Protein 4MDR (pdb70)

Organism: Homo sapiens (NCBI:txid9606)

Sequence (252 aa):
NEVFLAVVERLSVLIASNGSLLKVDVQGEIRLKSFLPSGSEMRIGLTEEFSVGKSELRGYGPGIRVDEVSFHSSVNLDEFESHRILRLQPPQGELTVMRYQLSDDLPSPLPFRLFPSVQWDRGSGRLQVYLKLRCDLLSKSQALNVRLHLPLPRGVVSLSQELSSPEQKAELAEGALRWDLPRVQGGSQLSGLFQMDVPLGLGPASLSFELPRHTCSGLQVRFLRLAPHKWVRHLSHSDAYVIRITYKFFEQ

InterPro domains:
  IPR001392 Clathrin adaptor, mu subunit [PIRSF005992] (1-453)
  IPR001392 Clathrin adaptor, mu subunit [PR00314] (12-32)
  IPR001392 Clathrin adaptor, mu subunit [PR00314] (99-126)
  IPR001392 Clathrin adaptor, mu subunit [PR00314] (250-277)
  IPR001392 Clathrin adaptor, mu subunit [PR00314] (322-337)
  IPR011012 Longin-like domain superfamily [SSF64356] (1-141)
  IPR018240 Clathrin adaptor, mu subunit, conserved site [PS00991] (270-284)
  IPR022775 AP complex, mu/sigma subunit [PF01217] (42-130)
  IPR028565 Mu homology domain [PF00928] (175-453)
  IPR028565 Mu homology domain [PS51072] (184-452)
  IPR036168 AP-2 complex subunit mu, C-terminal superfamily [SSF49447] (182-452)
  IPR050431 Adaptor complexes medium subunit [PTHR10529] (1-452)

GO terms:
  GO:0005802 trans-Golgi network (C, IDA)
  GO:0030124 AP-4 adaptor complex (C, IDA)
  GO:0006605 protein targeting (P, IDA)
  GO:0006622 protein targeting to lysosome (P, IDA)
  GO:0090160 Golgi to lysosome transport (P, IDA)
  GO:0019904 protein domain specific binding (F, IDA)
  GO:0005769 early endosome (C, EXP)
  GO:0006886 intracellular protein transport (P, IMP)
  GO:0006895 Golgi to endosome transport (P, IMP)
  GO:0000045 autophagosome assembly (P, IMP)
  GO:0005515 protein binding (F, IPI)
  GO:0031904 endosome lumen (C, TAS)
  GO:0032588 trans-Golgi network membrane (C, TAS)
  GO:0008320 transmembrane protein transporter activity (F, TAS)
  GO:0006892 post-Golgi vesicle-mediated transport (P, TAS)
  GO:0070062 extracellular exosome (C, HDA)

Nearest PDB structures (foldseek):
  4mdr-assembly1_A  TM=1.004E+00  e=1.836E-52  Homo sapiens
  3l81-assembly1_A  TM=9.986E-01  e=2.063E-49  Homo sapiens
  3ml6-assembly4_D  TM=8.420E-01  e=2.796E-22  Mus musculus
  2pr9-assembly1_A  TM=8.067E-01  e=1.176E-21  Rattus norvegicus
  9c59-assembly1_M  TM=8.091E-01  e=6.781E-17  Homo sapiens

Solvent-accessible surface area: 13359 Å² total; per-residue (Å²): 105,78,1,64,2,8,0,9,0,103,0,30,7,36,2,14,68,120,17,56,61,86,134,12,46,0,66,1,36,0,109,2,82,0,94,12,99,126,47,22,56,0,71,0,1,2,15,116,114,1,36,62,18,104,31,185,177,185,36,106,44,152,35,28,20,0,31,82,17,18,1,21,51,54,7,63,20,114,73,3,116,91,95,26,31,0,62,4,101,20,64,117,14,142,24,23,0,0,74,3,68,1,68,51,102,26,67,59,93,29,3,0,66,6,58,45,57,55,113,58,75,198,64,83,10,119,0,46,0,77,0,68,0,78,1,37,18,107,93,176,25,52,0,61,108,2,83,0,68,0,55,14,15,231,55,21,83,58,82,45,68,119,47,62,30,133,64,5,134,16,83,52,34,179,56,20,1,69,0,37,0,70,131,0,50,6,53,20,112,9,24,1,54,4,33,1,45,19,123,137,50,26,15,61,0,31,0,26,7,70,0,22,176,43,17,3,0,22,0,100,14,155,50,11,119,52,80,81,118,93,110,64,136,36,25,0,44,5,92,33,0,35,6,114,54,179,66,140,92,28,138,170

CATH classification: 2.60.40.1170 (+1 more: 2.60.40.1170)

Foldseek 3Di:
DEKEKEKEKEWAFEAEQVGHTDWIKIKIWIKMADDDDPPWKKKWFKDFPEEEAADPVPGDDQDQYFRHKDADPQWDCPCCPRGNMIMGDDDHTMDTGMITMHIDAFNFDDQKTKDWDWDAPVPQQKIKIKIKIAGAADQPWWKAFKKKKKAAAPPKDWPDKDWPDDVKDWDDDPRIIIITDGGGGHGDIIMMMTIMGGCHPIDFMFMWIKTWPDDRSPMDTPDMDICHDYHYTYMYIYRHHTYGD/DDDDDDD

Radius of gyration: 21.99 Å; Cα contacts (8 Å, |Δi|>4): 659; chains: 2; bounding box: 61×42×54 Å

Secondary structure (DSSP, 8-state):
-EEEEEEEEEEEEEE-TTS-EEEEEEEEEEEEEE---TT--EEEEE-SS-EES-BTTTB--SSSEESEEEEETT-B-TTHHHH-EEEE---SEEEEEEEEEE-S--SS--SEEEEEEEEE-TTTSEEEEEEEEEE-S-TT-EEEEEEEEEE--TT-EEEEEEESSTT-EEEEETTEEEEEE--EETT-EEEEEEEEE-------EEEEEEEET--SS---EEEEEE--EEEEEEEEEEEEEEE--/--EEE--

Structure (mmCIF, N/CA/C/O backbone):
data_4MDR
#
_entry.id   4MDR
#
_cell.length_a   46.507
_cell.length_b   56.729
_cell.length_c   60.180
_cell.angle_alpha   90.000
_cell.angle_beta   106.670
_cell.angle_gamma   90.000
#
_symmetry.space_group_name_H-M   'P 1 21 1'
#
loop_
_entity.id
_entity.type
_entity.pdbx_description
1 polymer 'AP-4 complex subunit mu-1'
2 polymer 'Amyloid beta A4 protein'
3 water water
#
loop_
_atom_site.group_PDB
_atom_site.id
_atom_site.type_symbol
_atom_site.label_atom_id
_atom_site.label_alt_id
_atom_site.label_comp_id
_atom_site.label_asym_id
_atom_site.label_entity_id
_atom_site.label_seq_id
_atom_site.pdbx_PDB_ins_code
_atom_site.Cartn_x
_atom_site.Cartn_y
_atom_site.Cartn_z
_atom_site.occupancy
_atom_site.B_iso_or_equiv
_atom_site.auth_seq_id
_atom_site.auth_comp_id
_atom_site.auth_asym_id
_atom_site.auth_atom_id
_atom_site.pdbx_PDB_model_num
ATOM 1 N N . ASN A 1 33 ? -26.420 -21.097 17.136 1.00 51.94 185 ASN A N 1
ATOM 2 C CA . ASN A 1 33 ? -25.492 -20.999 15.940 1.00 51.58 185 ASN A CA 1
ATOM 3 C C . ASN A 1 33 ? -24.214 -20.160 16.151 1.00 49.51 185 ASN A C 1
ATOM 4 O O . ASN A 1 33 ? -23.234 -20.697 16.642 1.00 50.96 185 ASN A O 1
ATOM 9 N N . GLU A 1 34 ? -24.189 -18.876 15.796 1.00 46.89 186 GLU A N 1
ATOM 10 C CA . GLU A 1 34 ? -22.892 -18.209 15.650 1.00 44.03 186 GLU A CA 1
ATOM 11 C C . GLU A 1 34 ? -22.852 -16.835 16.269 1.00 39.61 186 GLU A C 1
ATOM 12 O O . GLU A 1 34 ? -23.807 -16.054 16.122 1.00 41.22 186 GLU A O 1
ATOM 18 N N . VAL A 1 35 ? -21.767 -16.557 16.987 1.00 34.82 187 VAL A N 1
ATOM 19 C CA . VAL A 1 35 ? -21.557 -15.228 17.551 1.00 30.34 187 VAL A CA 1
ATOM 20 C C . VAL A 1 35 ? -20.159 -14.793 17.290 1.00 26.70 187 VAL A C 1
ATOM 21 O O . VAL A 1 35 ? -19.210 -15.535 17.526 1.00 27.82 187 VAL A O 1
ATOM 25 N N . PHE A 1 36 ? -20.017 -13.584 16.785 1.00 25.29 188 PHE A N 1
ATOM 26 C CA . PHE A 1 36 ? -18.711 -13.053 16.517 1.00 23.76 188 PHE A CA 1
ATOM 27 C C . PHE A 1 36 ? -18.542 -11.815 17.380 1.00 24.08 188 PHE A C 1
ATOM 28 O O . PHE A 1 36 ? -19.496 -11.013 17.476 1.00 25.11 188 PHE A O 1
ATOM 36 N N . LEU A 1 37 ? -17.367 -11.603 17.977 1.00 21.58 189 LEU A N 1
ATOM 37 C CA . LEU A 1 37 ? -17.147 -10.405 18.773 1.00 22.55 189 LEU A CA 1
ATOM 38 C C . LEU A 1 37 ? -15.758 -9.946 18.422 1.00 23.50 189 LEU A C 1
ATOM 39 O O . LEU A 1 37 ? -14.825 -10.757 18.354 1.00 24.10 189 LEU A O 1
ATOM 44 N N . ALA A 1 38 ? -15.590 -8.664 18.227 1.00 21.88 190 ALA A N 1
ATOM 45 C CA . ALA A 1 38 ? -14.249 -8.118 17.973 1.00 23.89 190 ALA A CA 1
ATOM 46 C C . ALA A 1 38 ? -13.983 -6.888 18.837 1.00 25.21 190 ALA A C 1
ATOM 47 O O . ALA A 1 38 ? -14.875 -5.993 18.923 1.00 26.00 190 ALA A O 1
ATOM 49 N N . VAL A 1 39 ? -12.756 -6.820 19.400 1.00 24.00 191 VAL A N 1
ATOM 50 C CA . VAL A 1 39 ? -12.261 -5.650 20.057 1.00 22.92 191 VAL A CA 1
ATOM 51 C C . VAL A 1 39 ? -11.324 -5.015 19.007 1.00 24.09 191 VAL A C 1
ATOM 52 O O . VAL A 1 39 ? -10.374 -5.655 18.566 1.00 23.41 191 VAL A O 1
ATOM 56 N N . VAL A 1 40 ? -11.628 -3.794 18.636 1.00 22.25 192 VAL A N 1
ATOM 57 C CA . VAL A 1 40 ? -10.905 -3.153 17.500 1.00 23.50 192 VAL A CA 1
ATOM 58 C C . VAL A 1 40 ? -10.431 -1.801 17.998 1.00 22.21 192 VAL A C 1
ATOM 59 O O . VAL A 1 40 ? -11.247 -0.956 18.435 1.00 22.18 192 VAL A O 1
ATOM 63 N N . GLU A 1 41 ? -9.116 -1.549 17.921 1.00 22.46 193 GLU A N 1
ATOM 64 C CA . GLU A 1 41 ? -8.548 -0.317 18.422 1.00 23.21 193 GLU A CA 1
ATOM 65 C C . GLU A 1 41 ? -7.856 0.420 17.267 1.00 24.89 193 GLU A C 1
ATOM 66 O O . GLU A 1 41 ? -7.031 -0.196 16.581 1.00 23.84 193 GLU A O 1
ATOM 72 N N . ARG A 1 42 ? -8.183 1.688 17.088 1.00 23.16 194 ARG A N 1
ATOM 73 C CA . ARG A 1 42 ? -7.517 2.503 16.066 1.00 23.87 194 ARG A CA 1
ATOM 74 C C . ARG A 1 42 ? -6.503 3.331 16.803 1.00 23.10 194 ARG A C 1
ATOM 75 O O . ARG A 1 42 ? -6.832 4.129 17.760 1.00 24.74 194 ARG A O 1
ATOM 83 N N . LEU A 1 43 ? -5.255 3.211 16.371 1.00 20.82 195 LEU A N 1
ATOM 84 C CA . LEU A 1 43 ? -4.166 3.894 17.041 1.00 21.03 195 LEU A CA 1
ATOM 85 C C . LEU A 1 43 ? -3.695 5.092 16.158 1.00 23.01 195 LEU A C 1
ATOM 86 O O . LEU A 1 43 ? -3.535 4.943 14.941 1.00 23.55 195 LEU A O 1
ATOM 91 N N . SER A 1 44 ? -3.468 6.229 16.767 1.00 22.76 196 SER A N 1
ATOM 92 C CA . SER A 1 44 ? -2.802 7.386 16.102 1.00 26.61 196 SER A CA 1
ATOM 93 C C . SER A 1 44 ? -1.672 7.847 16.975 1.00 25.38 196 SER A C 1
ATOM 94 O O . SER A 1 44 ? -1.835 7.975 18.207 1.00 27.26 196 SER A O 1
ATOM 97 N N . VAL A 1 45 ? -0.532 8.168 16.392 1.00 24.89 197 VAL A N 1
ATOM 98 C CA . VAL A 1 45 ? 0.572 8.669 17.202 1.00 23.02 197 VAL A CA 1
ATOM 99 C C . VAL A 1 45 ? 1.288 9.772 16.435 1.00 24.43 197 VAL A C 1
ATOM 100 O O . VAL A 1 45 ? 1.204 9.879 15.166 1.00 21.65 197 VAL A O 1
ATOM 104 N N . LEU A 1 46 ? 1.978 10.582 17.229 1.00 21.73 198 LEU A N 1
ATOM 105 C CA . LEU A 1 46 ? 2.954 11.538 16.679 1.00 23.94 198 LEU A CA 1
ATOM 106 C C . LEU A 1 46 ? 4.228 11.358 17.441 1.00 25.55 198 LEU A C 1
ATOM 107 O O . LEU A 1 46 ? 4.294 11.479 18.724 1.00 27.34 198 LEU A O 1
ATOM 112 N N . ILE A 1 47 ? 5.294 11.009 16.699 1.00 22.48 199 ILE A N 1
ATOM 113 C CA . ILE A 1 47 ? 6.577 10.794 17.308 1.00 24.30 199 ILE A CA 1
ATOM 114 C C . ILE A 1 47 ? 7.567 11.858 16.763 1.00 26.85 199 ILE A C 1
ATOM 115 O O . ILE A 1 47 ? 7.535 12.183 15.545 1.00 27.03 199 ILE A O 1
ATOM 120 N N . ALA A 1 48 ? 8.336 12.457 17.675 1.00 27.49 200 ALA A N 1
ATOM 121 C CA . ALA A 1 48 ? 9.236 13.558 17.371 1.00 32.36 200 ALA A CA 1
ATOM 122 C C . ALA A 1 48 ? 10.462 13.015 16.616 1.00 33.99 200 ALA A C 1
ATOM 123 O O . ALA A 1 48 ? 10.752 11.817 16.636 1.00 34.16 200 ALA A O 1
ATOM 125 N N . SER A 1 49 ? 11.147 13.902 15.921 1.00 36.13 201 SER A N 1
ATOM 126 C CA . SER A 1 49 ? 12.312 13.417 15.163 1.00 39.07 201 SER A CA 1
ATOM 127 C C . SER A 1 49 ? 13.384 12.731 16.035 1.00 39.75 201 SER A C 1
ATOM 128 O O . SER A 1 49 ? 14.146 11.890 15.527 1.00 39.53 201 SER A O 1
ATOM 131 N N . ASN A 1 50 ? 13.437 13.021 17.351 1.00 40.23 202 ASN A N 1
ATOM 132 C CA . ASN A 1 50 ? 14.428 12.338 18.211 1.00 39.70 202 ASN A CA 1
ATOM 133 C C . ASN A 1 50 ? 13.932 11.027 18.798 1.00 40.28 202 ASN A C 1
ATOM 134 O O . ASN A 1 50 ? 14.631 10.359 19.584 1.00 40.74 202 ASN A O 1
ATOM 139 N N . GLY A 1 51 ? 12.704 10.649 18.460 1.00 39.71 203 GLY A N 1
ATOM 140 C CA . GLY A 1 51 ? 12.188 9.362 18.927 1.00 38.62 203 GLY A CA 1
ATOM 141 C C . GLY A 1 51 ? 11.183 9.444 20.070 1.00 37.38 203 GLY A C 1
ATOM 142 O O . GLY A 1 51 ? 10.589 8.430 20.462 1.00 36.73 203 GLY A O 1
ATOM 143 N N . SER A 1 52 ? 11.003 10.656 20.597 1.00 36.78 204 SER A N 1
ATOM 144 C CA . SER A 1 52 ? 10.224 10.863 21.826 1.00 36.61 204 SER A CA 1
ATOM 145 C C . SER A 1 52 ? 8.751 10.977 21.437 1.00 35.32 204 SER A C 1
ATOM 146 O O . SER A 1 52 ? 8.418 11.569 20.412 1.00 34.65 204 SER A O 1
ATOM 149 N N . LEU A 1 53 ? 7.860 10.336 22.203 1.00 33.18 205 LEU A N 1
ATOM 150 C CA . LEU A 1 53 ? 6.442 10.378 21.824 1.00 32.43 205 LEU A CA 1
ATOM 151 C C . LEU A 1 53 ? 5.785 11.725 22.187 1.00 32.26 205 LEU A C 1
ATOM 152 O O . LEU A 1 53 ? 5.960 12.230 23.304 1.00 33.66 205 LEU A O 1
ATOM 157 N N . LEU A 1 54 ? 5.056 12.317 21.257 1.00 29.45 206 LEU A N 1
ATOM 158 C CA . LEU A 1 54 ? 4.440 13.594 21.468 1.00 29.29 206 LEU A CA 1
ATOM 159 C C . LEU A 1 54 ? 2.985 13.332 21.765 1.00 31.15 206 LEU A C 1
ATOM 160 O O . LEU A 1 54 ? 2.433 13.911 22.723 1.00 30.98 206 LEU A O 1
ATOM 165 N N . LYS A 1 55 ? 2.354 12.486 20.944 1.00 29.84 207 LYS A N 1
ATOM 166 C CA . LYS A 1 55 ? 0.915 12.229 21.123 1.00 30.05 207 LYS A CA 1
ATOM 167 C C . LYS A 1 55 ? 0.608 10.762 20.865 1.00 31.95 207 LYS A C 1
ATOM 168 O O . LYS A 1 55 ? 1.197 10.165 19.940 1.00 28.14 207 LYS A O 1
ATOM 174 N N . VAL A 1 56 ? -0.351 10.226 21.637 1.00 31.07 208 VAL A N 1
ATOM 175 C CA . VAL A 1 56 ? -0.906 8.873 21.413 1.00 31.56 208 VAL A CA 1
ATOM 176 C C . VAL A 1 56 ? -2.417 8.971 21.619 1.00 31.54 208 VAL A C 1
ATOM 177 O O . VAL A 1 56 ? -2.942 9.683 22.553 1.00 32.15 208 VAL A O 1
ATOM 181 N N . ASP A 1 57 ? -3.153 8.366 20.718 1.00 31.88 209 ASP A N 1
ATOM 182 C CA . ASP A 1 57 ? -4.622 8.316 20.801 1.00 32.58 209 ASP A CA 1
ATOM 183 C C . ASP A 1 57 ? -5.042 6.884 20.439 1.00 30.38 209 ASP A C 1
ATOM 184 O O . ASP A 1 57 ? -4.602 6.369 19.422 1.00 30.49 209 ASP A O 1
ATOM 189 N N . VAL A 1 58 ? -5.835 6.201 21.271 1.00 27.63 210 VAL A N 1
ATOM 190 C CA . VAL A 1 58 ? -6.446 4.943 20.884 1.00 25.29 210 VAL A CA 1
ATOM 191 C C . VAL A 1 58 ? -7.982 5.131 20.939 1.00 25.46 210 VAL A C 1
ATOM 192 O O . VAL A 1 58 ? -8.523 5.629 21.973 1.00 26.41 210 VAL A O 1
ATOM 196 N N . GLN A 1 59 ? -8.668 4.851 19.858 1.00 24.78 211 GLN A N 1
ATOM 197 C CA . GLN A 1 59 ? -10.143 4.765 19.898 1.00 26.13 211 GLN A CA 1
ATOM 198 C C . GLN A 1 59 ? -10.551 3.323 19.801 1.00 26.02 211 GLN A C 1
ATOM 199 O O . GLN A 1 59 ? -10.259 2.635 18.801 1.00 26.68 211 GLN A O 1
ATOM 205 N N . GLY A 1 60 ? -11.193 2.795 20.832 1.00 25.29 212 GLY A N 1
ATOM 206 C CA . GLY A 1 60 ? -11.487 1.375 20.833 1.00 22.95 212 GLY A CA 1
ATOM 207 C C . GLY A 1 60 ? -12.989 1.116 20.763 1.00 23.59 212 GLY A C 1
ATOM 208 O O . GLY A 1 60 ? -13.813 1.983 21.154 1.00 22.08 212 GLY A O 1
ATOM 209 N N . GLU A 1 61 ? -13.360 -0.023 20.209 1.00 23.44 213 GLU A N 1
ATOM 210 C CA . GLU A 1 61 ? -14.777 -0.402 20.135 1.00 25.81 213 GLU A CA 1
ATOM 211 C C . GLU A 1 61 ? -14.867 -1.874 20.359 1.00 25.34 213 GLU A C 1
ATOM 212 O O . GLU A 1 61 ? -13.974 -2.649 19.973 1.00 25.45 213 GLU A O 1
ATOM 218 N N . ILE A 1 62 ? -15.977 -2.310 20.964 1.00 22.79 214 ILE A N 1
ATOM 219 C CA . ILE A 1 62 ? -16.274 -3.723 21.037 1.00 23.01 214 ILE A CA 1
ATOM 220 C C . ILE A 1 62 ? -17.479 -3.913 20.159 1.00 23.87 214 ILE A C 1
ATOM 221 O O . ILE A 1 62 ? -18.549 -3.333 20.417 1.00 24.55 214 ILE A O 1
ATOM 226 N N . ARG A 1 63 ? -17.373 -4.788 19.152 1.00 23.24 215 ARG A N 1
ATOM 227 C CA . ARG A 1 63 ? -18.456 -4.980 18.198 1.00 24.98 215 ARG A CA 1
ATOM 228 C C . ARG A 1 63 ? -18.921 -6.421 18.230 1.00 26.47 215 ARG A C 1
ATOM 229 O O . ARG A 1 63 ? -18.108 -7.368 18.213 1.00 26.93 215 ARG A O 1
ATOM 237 N N . LEU A 1 64 ? -20.224 -6.584 18.218 1.00 25.54 216 LEU A N 1
ATOM 238 C CA . LEU A 1 64 ? -20.830 -7.888 18.324 1.00 28.95 216 LEU A CA 1
ATOM 239 C C . LEU A 1 64 ? -21.642 -8.180 17.046 1.00 30.90 216 LEU A C 1
ATOM 240 O O . LEU A 1 64 ? -22.302 -7.289 16.488 1.00 32.49 216 LEU A O 1
ATOM 245 N N . LYS A 1 65 ? -21.591 -9.415 16.562 1.00 29.23 217 LYS A N 1
ATOM 246 C CA . LYS A 1 65 ? -22.518 -9.821 15.501 1.00 29.51 217 LYS A CA 1
ATOM 247 C C . LYS A 1 65 ? -23.124 -11.148 15.889 1.00 29.32 217 LYS A C 1
ATOM 248 O O . LYS A 1 65 ? -22.416 -12.112 16.168 1.00 27.40 217 LYS A O 1
ATOM 254 N N . SER A 1 66 ? -24.450 -11.214 15.946 1.00 29.83 218 SER A N 1
ATOM 255 C CA . SER A 1 66 ? -25.071 -12.458 16.370 1.00 32.19 218 SER A CA 1
ATOM 256 C C . SER A 1 66 ? -26.433 -12.660 15.783 1.00 33.55 218 SER A C 1
ATOM 257 O O . SER A 1 66 ? -27.102 -11.701 15.409 1.00 29.19 218 SER A O 1
ATOM 260 N N . PHE A 1 67 ? -26.844 -13.922 15.726 1.00 36.66 219 PHE A N 1
ATOM 261 C CA . PHE A 1 67 ? -28.194 -14.277 15.311 1.00 40.79 219 PHE A CA 1
ATOM 262 C C . PHE A 1 67 ? -28.854 -15.282 16.247 1.00 43.26 219 PHE A C 1
ATOM 263 O O . PHE A 1 67 ? -29.171 -16.375 15.838 1.00 46.17 219 PHE A O 1
ATOM 271 N N . LEU A 1 68 ? -29.090 -14.907 17.493 1.00 46.24 220 LEU A N 1
ATOM 272 C CA . LEU A 1 68 ? -29.625 -15.851 18.486 1.00 47.93 220 LEU A CA 1
ATOM 273 C C . LEU A 1 68 ? -31.185 -15.916 18.572 1.00 49.68 220 LEU A C 1
ATOM 274 O O . LEU A 1 68 ? -31.869 -14.986 18.144 1.00 49.00 220 LEU A O 1
ATOM 279 N N . PRO A 1 69 ? -31.739 -17.015 19.164 1.00 50.98 221 PRO A N 1
ATOM 280 C CA . PRO A 1 69 ? -33.183 -17.149 19.405 1.00 52.19 221 PRO A CA 1
ATOM 281 C C . PRO A 1 69 ? -33.788 -16.110 20.366 1.00 54.02 221 PRO A C 1
ATOM 282 O O . PRO A 1 69 ? -33.065 -15.479 21.153 1.00 54.59 221 PRO A O 1
ATOM 286 N N . SER A 1 70 ? -35.111 -15.964 20.301 1.00 54.65 222 SER A N 1
ATOM 287 C CA . SER A 1 70 ? -35.905 -15.041 21.143 1.00 56.25 222 SER A CA 1
ATOM 288 C C . SER A 1 70 ? -35.501 -14.928 22.636 1.00 55.63 222 SER A C 1
ATOM 289 O O . SER A 1 70 ? -35.233 -15.930 23.262 1.00 56.52 222 SER A O 1
ATOM 292 N N . GLY A 1 71 ? -35.444 -13.702 23.174 1.00 55.31 223 GLY A N 1
ATOM 293 C CA . GLY A 1 71 ? -35.026 -13.427 24.571 1.00 53.85 223 GLY A CA 1
ATOM 294 C C . GLY A 1 71 ? -33.605 -13.834 25.029 1.00 52.41 223 GLY A C 1
ATOM 295 O O . GLY A 1 71 ? -33.307 -13.748 26.230 1.00 53.04 223 GLY A O 1
ATOM 296 N N . SER A 1 72 ? -32.744 -14.284 24.105 1.00 49.83 224 SER A N 1
ATOM 297 C CA . SER A 1 72 ? -31.368 -14.726 24.432 1.00 47.74 224 SER A CA 1
ATOM 298 C C . SER A 1 72 ? -30.588 -13.592 25.074 1.00 45.57 224 SER A C 1
ATOM 299 O O . SER A 1 72 ? -30.632 -12.461 24.581 1.00 43.68 224 SER A O 1
ATOM 302 N N . GLU A 1 73 ? -29.833 -13.926 26.121 1.00 43.72 225 GLU A N 1
ATOM 303 C CA . GLU A 1 73 ? -29.084 -12.962 26.890 1.00 42.05 225 GLU A CA 1
ATOM 304 C C . GLU A 1 73 ? -27.602 -13.301 26.863 1.00 39.38 225 GLU A C 1
ATOM 305 O O . GLU A 1 73 ? -27.202 -14.401 27.207 1.00 37.94 225 GLU A O 1
ATOM 311 N N . MET A 1 74 ? -26.782 -12.314 26.531 1.00 34.62 226 MET A N 1
ATOM 312 C CA . MET A 1 74 ? -25.358 -12.551 26.448 1.00 33.57 226 MET A CA 1
ATOM 313 C C . MET A 1 74 ? -24.594 -11.786 27.550 1.00 30.04 226 MET A C 1
ATOM 314 O O . MET A 1 74 ? -24.932 -10.633 27.857 1.00 31.14 226 MET A O 1
ATOM 319 N N . ARG A 1 75 ? -23.566 -12.400 28.128 1.00 29.08 227 ARG A N 1
ATOM 320 C CA . ARG A 1 75 ? -22.669 -11.715 29.055 1.00 26.71 227 ARG A CA 1
ATOM 321 C C . ARG A 1 75 ? -21.242 -11.649 28.508 1.00 26.37 227 ARG A C 1
ATOM 322 O O . ARG A 1 75 ? -20.766 -12.642 27.985 1.00 27.26 227 ARG A O 1
ATOM 330 N N . ILE A 1 76 ? -20.636 -10.447 28.572 1.00 23.86 228 ILE A N 1
ATOM 331 C CA . ILE A 1 76 ? -19.279 -10.239 28.119 1.00 24.36 228 ILE A CA 1
ATOM 332 C C . ILE A 1 76 ? -18.412 -9.856 29.291 1.00 24.01 228 ILE A C 1
ATOM 333 O O . ILE A 1 76 ? -18.636 -8.823 29.946 1.00 25.25 228 ILE A O 1
ATOM 338 N N . GLY A 1 77 ? -17.396 -10.667 29.560 1.00 23.63 229 GLY A N 1
ATOM 339 C CA . GLY A 1 77 ? -16.412 -10.368 30.606 1.00 24.41 229 GLY A CA 1
ATOM 340 C C . GLY A 1 77 ? -15.163 -9.713 30.017 1.00 26.96 229 GLY A C 1
ATOM 341 O O . GLY A 1 77 ? -14.559 -10.289 29.103 1.00 27.97 229 GLY A O 1
ATOM 342 N N . LEU A 1 78 ? -14.773 -8.552 30.539 1.00 26.13 230 LEU A N 1
ATOM 343 C CA . LEU A 1 78 ? -13.542 -7.850 30.160 1.00 27.25 230 LEU A CA 1
ATOM 344 C C . LEU A 1 78 ? -12.438 -8.145 31.138 1.00 29.81 230 LEU A C 1
ATOM 345 O O . LEU A 1 78 ? -12.694 -8.692 32.247 1.00 28.51 230 LEU A O 1
ATOM 350 N N . THR A 1 79 ? -11.203 -7.725 30.778 1.00 28.33 231 THR A N 1
ATOM 351 C CA . THR A 1 79 ? -10.081 -7.687 31.709 1.00 30.42 231 THR A CA 1
ATOM 352 C C . THR A 1 79 ? -10.494 -7.326 33.134 1.00 31.11 231 THR A C 1
ATOM 353 O O . THR A 1 79 ? -11.070 -6.263 33.355 1.00 28.48 231 THR A O 1
ATOM 357 N N . GLU A 1 80 ? -10.176 -8.200 34.089 1.00 33.92 232 GLU A N 1
ATOM 358 C CA . GLU A 1 80 ? -10.684 -7.986 35.475 1.00 38.02 232 GLU A CA 1
ATOM 359 C C . GLU A 1 80 ? -10.207 -6.706 36.152 1.00 39.07 232 GLU A C 1
ATOM 360 O O . GLU A 1 80 ? -10.995 -5.931 36.720 1.00 39.97 232 GLU A O 1
ATOM 366 N N . GLU A 1 81 ? -8.928 -6.430 36.022 1.00 41.15 233 GLU A N 1
ATOM 367 C CA . GLU A 1 81 ? -8.333 -5.313 36.748 1.00 45.06 233 GLU A CA 1
ATOM 368 C C . GLU A 1 81 ? -8.879 -3.902 36.346 1.00 45.33 233 GLU A C 1
ATOM 369 O O . GLU A 1 81 ? -9.290 -3.087 37.196 1.00 47.95 233 GLU A O 1
ATOM 375 N N . PHE A 1 82 ? -8.955 -3.675 35.045 1.00 43.92 234 PHE A N 1
ATOM 376 C CA . PHE A 1 82 ? -8.819 -2.357 34.411 1.00 41.26 234 PHE A CA 1
ATOM 377 C C . PHE A 1 82 ? -9.588 -1.152 34.963 1.00 40.95 234 PHE A C 1
ATOM 378 O O . PHE A 1 82 ? -10.781 -1.232 35.312 1.00 41.06 234 PHE A O 1
ATOM 386 N N . SER A 1 83 ? -8.925 -0.002 34.987 1.00 38.47 235 SER A N 1
ATOM 387 C CA . SER A 1 83 ? -9.598 1.156 35.516 1.00 37.25 235 SER A CA 1
ATOM 388 C C . SER A 1 83 ? -10.010 2.120 34.408 1.00 35.96 235 SER A C 1
ATOM 389 O O . SER A 1 83 ? -9.556 2.023 33.236 1.00 33.02 235 SER A O 1
ATOM 392 N N . VAL A 1 84 ? -10.914 3.001 34.775 1.00 32.26 236 VAL A N 1
ATOM 393 C CA . VAL A 1 84 ? -11.479 3.954 33.892 1.00 32.47 236 VAL A CA 1
ATOM 394 C C . VAL A 1 84 ? -11.219 5.346 34.434 1.00 33.78 236 VAL A C 1
ATOM 395 O O . VAL A 1 84 ? -11.529 5.650 35.607 1.00 32.97 236 VAL A O 1
ATOM 399 N N . GLY A 1 85 ? -10.708 6.205 33.574 1.00 32.57 237 GLY A N 1
ATOM 400 C CA . GLY A 1 85 ? -10.382 7.576 33.989 1.00 31.66 237 GLY A CA 1
ATOM 401 C C . GLY A 1 85 ? -9.126 7.734 34.853 1.00 30.94 237 GLY A C 1
ATOM 402 O O . GLY A 1 85 ? -8.265 6.815 35.031 1.00 29.85 237 GLY A O 1
ATOM 403 N N . LYS A 1 86 ? -9.025 8.941 35.419 1.00 31.00 238 LYS A N 1
ATOM 404 C CA . LYS A 1 86 ? -7.873 9.317 36.259 1.00 31.27 238 LYS A CA 1
ATOM 405 C C . LYS A 1 86 ? -8.397 9.734 37.636 1.00 32.37 238 LYS A C 1
ATOM 406 O O . LYS A 1 86 ? -8.800 10.890 37.861 1.00 29.89 238 LYS A O 1
ATOM 412 N N . SER A 1 87 ? -8.357 8.779 38.544 1.00 32.61 239 SER A N 1
ATOM 413 C CA . SER A 1 87 ? -8.817 9.010 39.896 1.00 33.59 239 SER A CA 1
ATOM 414 C C . SER A 1 87 ? -7.975 10.105 40.570 1.00 30.35 239 SER A C 1
ATOM 415 O O . SER A 1 87 ? -6.755 9.987 40.683 1.00 29.58 239 SER A O 1
ATOM 418 N N . GLU A 1 88 ? -8.644 11.168 41.012 1.00 32.26 240 GLU A N 1
ATOM 419 C CA . GLU A 1 88 ? -7.992 12.163 41.886 1.00 33.57 240 GLU A CA 1
ATOM 420 C C . GLU A 1 88 ? -7.427 11.570 43.175 1.00 35.30 240 GLU A C 1
ATOM 421 O O . GLU A 1 88 ? -6.358 11.937 43.623 1.00 33.11 240 GLU A O 1
ATOM 427 N N . LEU A 1 89 ? -8.093 10.551 43.710 1.00 38.35 241 LEU A N 1
ATOM 428 C CA . LEU A 1 89 ? -7.672 9.960 44.992 1.00 40.16 241 LEU A CA 1
ATOM 429 C C . LEU A 1 89 ? -6.529 8.929 44.856 1.00 40.01 241 LEU A C 1
ATOM 430 O O . LEU A 1 89 ? -5.527 8.960 45.558 1.00 39.87 241 LEU A O 1
ATOM 435 N N . ARG A 1 90 ? -6.683 8.034 43.895 1.00 40.32 242 ARG A N 1
ATOM 436 C CA . ARG A 1 90 ? -5.788 6.911 43.787 1.00 40.29 242 ARG A CA 1
ATOM 437 C C . ARG A 1 90 ? -4.683 7.190 42.781 1.00 38.89 242 ARG A C 1
ATOM 438 O O . ARG A 1 90 ? -3.652 6.524 42.800 1.00 38.56 242 ARG A O 1
ATOM 446 N N . GLY A 1 91 ? -4.885 8.195 41.940 1.00 37.41 243 GLY A N 1
ATOM 447 C CA . GLY A 1 91 ? -3.920 8.464 40.862 1.00 35.76 243 GLY A CA 1
ATOM 448 C C . GLY A 1 91 ? -4.024 7.351 39.833 1.00 36.22 243 GLY A C 1
ATOM 449 O O . GLY A 1 91 ? -5.021 6.576 39.804 1.00 32.51 243 GLY A O 1
ATOM 450 N N . TYR A 1 92 ? -3.005 7.280 38.971 1.00 35.12 244 TYR A N 1
ATOM 451 C CA . TYR A 1 92 ? -3.024 6.267 37.908 1.00 36.47 244 TYR A CA 1
ATOM 452 C C . TYR A 1 92 ? -1.603 5.894 37.584 1.00 39.11 244 TYR A C 1
ATOM 453 O O . TYR A 1 92 ? -0.658 6.727 37.661 1.00 36.56 244 TYR A O 1
ATOM 462 N N . GLY A 1 93 ? -1.458 4.609 37.298 1.00 41.54 245 GLY A N 1
ATOM 463 C CA . GLY A 1 93 ? -0.194 3.888 37.412 1.00 45.47 245 GLY A CA 1
ATOM 464 C C . GLY A 1 93 ? -0.025 2.927 36.242 1.00 46.70 245 GLY A C 1
ATOM 465 O O . GLY A 1 93 ? -0.753 3.000 35.251 1.00 46.68 245 GLY A O 1
ATOM 466 N N . PRO A 1 94 ? 0.997 2.069 36.302 1.00 48.67 246 PRO A N 1
ATOM 467 C CA . PRO A 1 94 ? 0.831 1.044 35.281 1.00 49.14 246 PRO A CA 1
ATOM 468 C C . PRO A 1 94 ? -0.321 0.109 35.700 1.00 48.93 246 PRO A C 1
ATOM 469 O O . PRO A 1 94 ? -0.685 0.069 36.887 1.00 50.94 246 PRO A O 1
ATOM 473 N N . GLY A 1 95 ? -0.880 -0.619 34.739 1.00 47.33 247 GLY A N 1
ATOM 474 C CA . GLY A 1 95 ? -2.095 -1.432 34.913 1.00 44.54 247 GLY A CA 1
ATOM 475 C C . GLY A 1 95 ? -2.804 -1.209 33.586 1.00 43.42 247 GLY A C 1
ATOM 476 O O . GLY A 1 95 ? -2.411 -0.326 32.833 1.00 42.94 247 GLY A O 1
ATOM 477 N N . ILE A 1 96 ? -3.839 -1.985 33.275 1.00 41.50 248 ILE A N 1
ATOM 478 C CA . ILE A 1 96 ? -4.629 -1.716 32.089 1.00 38.96 248 ILE A CA 1
ATOM 479 C C . ILE A 1 96 ? -5.627 -0.640 32.412 1.00 37.25 248 ILE A C 1
ATOM 480 O O . ILE A 1 96 ? -6.302 -0.678 33.462 1.00 37.13 248 ILE A O 1
ATOM 485 N N . ARG A 1 97 ? -5.686 0.379 31.576 1.00 34.28 249 ARG A N 1
ATOM 486 C CA . ARG A 1 97 ? -6.586 1.485 31.856 1.00 32.79 249 ARG A CA 1
ATOM 487 C C . ARG A 1 97 ? -7.072 2.144 30.600 1.00 31.39 249 ARG A C 1
ATOM 488 O O . ARG A 1 97 ? -6.400 2.053 29.536 1.00 31.60 249 ARG A O 1
ATOM 496 N N . VAL A 1 98 ? -8.240 2.766 30.678 1.00 28.64 250 VAL A N 1
ATOM 497 C CA . VAL A 1 98 ? -8.718 3.632 29.614 1.00 28.50 250 VAL A CA 1
ATOM 498 C C . VAL A 1 98 ? -9.114 4.973 30.239 1.00 28.93 250 VAL A C 1
ATOM 499 O O . VAL A 1 98 ? -9.370 5.036 31.475 1.00 29.81 250 VAL A O 1
ATOM 503 N N . ASP A 1 99 ? -9.073 6.029 29.418 1.00 30.36 251 ASP A N 1
ATOM 504 C CA . ASP A 1 99 ? -9.399 7.405 29.872 1.00 32.25 251 ASP A CA 1
ATOM 505 C C . ASP A 1 99 ? -10.896 7.626 29.960 1.00 33.17 251 ASP A C 1
ATOM 506 O O . ASP A 1 99 ? -11.342 8.356 30.846 1.00 32.22 251 ASP A O 1
ATOM 511 N N . GLU A 1 100 ? -11.669 6.995 29.081 1.00 31.04 252 GLU A N 1
ATOM 512 C CA . GLU A 1 100 ? -13.137 7.064 29.182 1.00 32.58 252 GLU A CA 1
ATOM 513 C C . GLU A 1 100 ? -13.808 5.876 28.466 1.00 33.71 252 GLU A C 1
ATOM 514 O O . GLU A 1 100 ? -13.174 5.243 27.574 1.00 30.78 252 GLU A O 1
ATOM 520 N N . VAL A 1 101 ? -15.036 5.543 28.873 1.00 29.37 253 VAL A N 1
ATOM 521 C CA . VAL A 1 101 ? -15.778 4.445 28.250 1.00 30.94 253 VAL A CA 1
ATOM 522 C C . VAL A 1 101 ? -17.220 4.923 28.026 1.00 29.45 253 VAL A C 1
ATOM 523 O O . VAL A 1 101 ? -17.685 5.848 28.714 1.00 30.63 253 VAL A O 1
ATOM 527 N N . SER A 1 102 ? -17.933 4.321 27.082 1.00 28.52 254 SER A N 1
ATOM 528 C CA . SER A 1 102 ? -19.360 4.533 26.861 1.00 25.63 254 SER A CA 1
ATOM 529 C C . SER A 1 102 ? -19.955 3.244 26.349 1.00 27.27 254 SER A C 1
ATOM 530 O O . SER A 1 102 ? -19.233 2.353 25.830 1.00 26.58 254 SER A O 1
ATOM 533 N N . PHE A 1 103 ? -21.271 3.122 26.470 1.00 24.08 255 PHE A N 1
ATOM 534 C CA . PHE A 1 103 ? -21.891 1.820 26.254 1.00 24.54 255 PHE A CA 1
ATOM 535 C C . PHE A 1 103 ? -23.090 1.962 25.425 1.00 23.02 255 PHE A C 1
ATOM 536 O O . PHE A 1 103 ? -23.727 3.023 25.429 1.00 26.17 255 PHE A O 1
ATOM 544 N N . HIS A 1 104 ? -23.458 0.912 24.687 1.00 22.38 256 HIS A N 1
ATOM 545 C CA . HIS A 1 104 ? -24.685 0.960 23.914 1.00 22.24 256 HIS A CA 1
ATOM 546 C C . HIS A 1 104 ? -25.886 1.055 24.891 1.00 23.94 256 HIS A C 1
ATOM 547 O O . HIS A 1 104 ? -25.803 0.492 26.001 1.00 22.62 256 HIS A O 1
ATOM 554 N N . SER A 1 105 ? -26.913 1.806 24.513 1.00 25.49 257 SER A N 1
ATOM 555 C CA . SER A 1 105 ? -28.062 1.999 25.465 1.00 28.51 257 SER A CA 1
ATOM 556 C C . SER A 1 105 ? -28.742 0.676 25.974 1.00 30.13 257 SER A C 1
ATOM 557 O O . SER A 1 105 ? -29.318 0.636 27.074 1.00 31.63 257 SER A O 1
ATOM 560 N N . SER A 1 106 ? -28.626 -0.418 25.231 1.00 28.48 258 SER A N 1
ATOM 561 C CA . SER A 1 106 ? -29.174 -1.702 25.656 1.00 29.34 258 SER A CA 1
ATOM 562 C C . SER A 1 106 ? -28.306 -2.485 26.661 1.00 29.04 258 SER A C 1
ATOM 563 O O . SER A 1 106 ? -28.708 -3.555 27.119 1.00 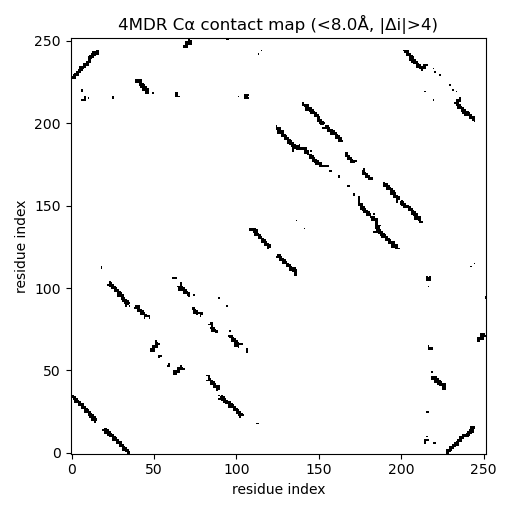29.74 258 SER A O 1
ATOM 566 N N . VAL A 1 107 ? -27.083 -2.018 26.964 1.00 24.98 259 VAL A N 1
ATOM 567 C CA . VAL A 1 107 ? -26.220 -2.762 27.842 1.00 25.51 259 VAL A CA 1
ATOM 568 C C . VAL A 1 107 ? -26.593 -2.461 29.282 1.00 26.53 259 VAL A C 1
ATOM 569 O O . VAL A 1 107 ? -26.763 -1.311 29.634 1.00 27.90 259 VAL A O 1
ATOM 573 N N . ASN A 1 108 ? -26.728 -3.508 30.068 1.00 28.27 260 ASN A N 1
ATOM 574 C CA . ASN A 1 108 ? -26.925 -3.400 31.489 1.00 29.10 260 ASN A CA 1
ATOM 575 C C . ASN A 1 108 ? -25.573 -3.512 32.214 1.00 27.49 260 ASN A C 1
ATOM 576 O O . ASN A 1 108 ? -24.813 -4.453 32.018 1.00 28.84 260 ASN A O 1
ATOM 581 N N . LEU A 1 109 ? -25.302 -2.524 33.067 1.00 27.09 261 LEU A N 1
ATOM 582 C CA . LEU A 1 109 ? -24.036 -2.389 33.789 1.00 27.94 261 LEU A CA 1
ATOM 583 C C . LEU A 1 109 ? -24.018 -2.796 35.271 1.00 27.10 261 LEU A C 1
ATOM 584 O O . LEU A 1 109 ? -23.034 -2.568 35.969 1.00 27.20 261 LEU A O 1
ATOM 589 N N . ASP A 1 110 ? -25.046 -3.535 35.708 1.00 29.47 262 ASP A N 1
ATOM 590 C CA . ASP A 1 110 ? -25.088 -4.036 37.108 1.00 30.83 262 ASP A CA 1
ATOM 591 C C . ASP A 1 110 ? -23.861 -4.777 37.650 1.00 30.54 262 ASP A C 1
ATOM 592 O O . ASP A 1 110 ? -23.569 -4.718 38.855 1.00 31.63 262 ASP A O 1
ATOM 597 N N . GLU A 1 111 ? -23.117 -5.470 36.774 1.00 27.89 263 GLU A N 1
ATOM 598 C CA . GLU A 1 111 ? -21.985 -6.206 37.189 1.00 26.09 263 GLU A CA 1
ATOM 599 C C . GLU A 1 111 ? -20.678 -5.604 36.683 1.00 26.06 263 GLU A C 1
ATOM 600 O O . GLU A 1 111 ? -19.636 -6.221 36.817 1.00 26.06 263 GLU A O 1
ATOM 606 N N . PHE A 1 112 ? -20.757 -4.434 36.076 1.00 25.56 264 PHE A N 1
ATOM 607 C CA . PHE A 1 112 ? -19.522 -3.820 35.540 1.00 26.77 264 PHE A CA 1
ATOM 608 C C . PHE A 1 112 ? -18.515 -3.363 36.608 1.00 27.74 264 PHE A C 1
ATOM 609 O O . PHE A 1 112 ? -17.315 -3.632 36.532 1.00 26.13 264 PHE A O 1
ATOM 617 N N . GLU A 1 113 ? -18.987 -2.682 37.651 1.00 30.03 265 GLU A N 1
ATOM 618 C CA . GLU A 1 113 ? -18.031 -2.155 38.657 1.00 33.02 265 GLU A CA 1
ATOM 619 C C . GLU A 1 113 ? -17.313 -3.214 39.436 1.00 32.22 265 GLU A C 1
ATOM 620 O O . GLU A 1 113 ? -16.084 -3.104 39.627 1.00 32.84 265 GLU A O 1
ATOM 626 N N . SER A 1 114 ? -18.027 -4.276 39.837 1.00 31.65 266 SER A N 1
ATOM 627 C CA . SER A 1 114 ? -17.365 -5.295 40.636 1.00 33.10 266 SER A CA 1
ATOM 628 C C . SER A 1 114 ? -16.640 -6.357 39.814 1.00 31.73 266 SER A C 1
ATOM 629 O O . SER A 1 114 ? -15.663 -6.957 40.286 1.00 32.39 266 SER A O 1
ATOM 632 N N . HIS A 1 115 ? -17.116 -6.589 38.607 1.00 29.59 267 HIS A N 1
ATOM 633 C CA . HIS A 1 115 ? -16.618 -7.762 37.852 1.00 29.07 267 HIS A CA 1
ATOM 634 C C . HIS A 1 115 ? -16.252 -7.463 36.397 1.00 28.17 267 HIS A C 1
ATOM 635 O O . HIS A 1 115 ? -15.777 -8.385 35.722 1.00 28.93 267 HIS A O 1
ATOM 642 N N . ARG A 1 116 ? -16.364 -6.216 35.964 1.00 27.39 268 ARG A N 1
ATOM 643 C CA . ARG A 1 116 ? -16.227 -5.864 34.505 1.00 28.29 268 ARG A CA 1
ATOM 644 C C . ARG A 1 116 ? -17.007 -6.760 33.541 1.00 28.20 268 ARG A C 1
ATOM 645 O O . ARG A 1 116 ? -16.524 -7.135 32.414 1.00 26.34 268 ARG A O 1
ATOM 653 N N . ILE A 1 117 ? -18.257 -7.046 33.916 1.00 24.91 269 ILE A N 1
ATOM 654 C CA . ILE A 1 117 ? -19.140 -7.801 33.062 1.00 26.42 269 ILE A CA 1
ATOM 655 C C . ILE A 1 117 ? -20.207 -6.919 32.517 1.00 25.90 269 ILE A C 1
ATOM 656 O O . ILE A 1 117 ? -20.681 -6.002 33.213 1.00 26.83 269 ILE A O 1
ATOM 661 N N . LEU A 1 118 ? -20.512 -7.126 31.227 1.00 26.57 270 LEU A N 1
ATOM 662 C CA . LEU A 1 118 ? -21.536 -6.413 30.547 1.00 26.74 270 LEU A CA 1
ATOM 663 C C . LEU A 1 118 ? -22.628 -7.415 30.195 1.00 26.48 270 LEU A C 1
ATOM 664 O O . LEU A 1 118 ? -22.347 -8.557 29.850 1.00 27.75 270 LEU A O 1
ATOM 669 N N . ARG A 1 119 ? -23.863 -6.968 30.252 1.00 25.98 271 ARG A N 1
ATOM 670 C CA . ARG A 1 119 ? -24.990 -7.848 29.904 1.00 28.47 271 ARG A CA 1
ATOM 671 C C . ARG A 1 119 ? -25.936 -7.191 28.915 1.00 27.33 271 ARG A C 1
ATOM 672 O O . ARG A 1 119 ? -26.229 -5.985 29.044 1.00 27.70 271 ARG A O 1
ATOM 680 N N . LEU A 1 120 ? -26.463 -7.965 27.964 1.00 26.99 272 LEU A N 1
ATOM 681 C CA . LEU A 1 120 ? -27.412 -7.384 26.986 1.00 29.57 272 LEU A CA 1
ATOM 682 C C . LEU A 1 120 ? -28.181 -8.443 26.226 1.00 29.41 272 LEU A C 1
ATOM 683 O O . LEU A 1 120 ? -27.752 -9.578 26.131 1.00 30.65 272 LEU A O 1
ATOM 688 N N . GLN A 1 121 ? -29.335 -8.075 25.677 1.00 29.65 273 GLN A N 1
ATOM 689 C CA . GLN A 1 121 ? -30.068 -8.942 24.761 1.00 31.39 273 GLN A CA 1
ATOM 690 C C . GLN A 1 121 ? -29.807 -8.397 23.346 1.00 31.25 273 GLN A C 1
ATOM 691 O O . GLN A 1 121 ? -30.288 -7.341 23.006 1.00 33.10 273 GLN A O 1
ATOM 697 N N . PRO A 1 122 ? -28.931 -9.062 22.583 1.00 31.72 274 PRO A N 1
ATOM 698 C CA . PRO A 1 122 ? -28.493 -8.456 21.306 1.00 31.61 274 PRO A CA 1
ATOM 699 C C . PRO A 1 122 ? -29.610 -8.506 20.307 1.00 29.79 274 PRO A C 1
ATOM 700 O O . PRO A 1 122 ? -30.476 -9.396 20.405 1.00 29.34 274 PRO A O 1
ATOM 704 N N . PRO A 1 123 ? -29.583 -7.586 19.333 1.00 29.36 275 PRO A N 1
ATOM 705 C CA . PRO A 1 123 ? -30.442 -7.681 18.167 1.00 27.92 275 PRO A CA 1
ATOM 706 C C . PRO A 1 123 ? -29.883 -8.756 17.209 1.00 27.85 275 PRO A C 1
ATOM 707 O O . PRO A 1 123 ? -28.787 -9.329 17.497 1.00 26.43 275 PRO A O 1
ATOM 711 N N . GLN A 1 124 ? -30.581 -9.029 16.095 1.00 27.25 276 GLN A N 1
ATOM 712 C CA . GLN A 1 124 ? -30.046 -9.842 14.977 1.00 29.41 276 GLN A CA 1
ATOM 713 C C . GLN A 1 124 ? -29.069 -9.036 14.130 1.00 29.71 276 GLN A C 1
ATOM 714 O O . GLN A 1 124 ? -29.407 -7.962 13.643 1.00 32.33 276 GLN A O 1
ATOM 720 N N . GLY A 1 125 ? -27.845 -9.475 13.988 1.00 27.67 277 GLY A N 1
ATOM 721 C CA . GLY A 1 125 ? -26.905 -8.660 13.192 1.00 27.40 277 GLY A CA 1
ATOM 722 C C . GLY A 1 125 ? -25.894 -7.948 14.080 1.00 28.96 277 GLY A C 1
ATOM 723 O O . GLY A 1 125 ? -25.529 -8.474 15.157 1.00 27.70 277 GLY A O 1
ATOM 724 N N . GLU A 1 126 ? -25.409 -6.782 13.623 1.00 28.77 278 GLU A N 1
ATOM 725 C CA . GLU A 1 126 ? -24.234 -6.138 14.194 1.00 30.87 278 GLU A CA 1
ATOM 726 C C . GLU A 1 126 ? -24.627 -5.090 15.206 1.00 29.46 278 GLU A C 1
ATOM 727 O O . GLU A 1 126 ? -25.597 -4.364 14.971 1.00 29.32 278 GLU A O 1
ATOM 733 N N . LEU A 1 127 ? -23.862 -4.981 16.284 1.00 27.16 279 LEU A N 1
ATOM 734 C CA . LEU A 1 127 ? -24.001 -3.918 17.288 1.00 27.19 279 LEU A CA 1
ATOM 735 C C . LEU A 1 127 ? -22.645 -3.517 17.797 1.00 25.51 279 LEU A C 1
ATOM 736 O O . LEU A 1 127 ? -21.857 -4.400 18.109 1.00 26.06 279 LEU A O 1
ATOM 741 N N . THR A 1 128 ? -22.389 -2.210 17.995 1.00 24.80 280 THR A N 1
ATOM 742 C CA . THR A 1 128 ? -21.288 -1.794 18.803 1.00 24.78 280 THR A CA 1
ATOM 743 C C . THR A 1 128 ? -21.746 -1.704 20.283 1.00 26.07 280 THR A C 1
ATOM 744 O O . THR A 1 128 ? -22.643 -0.902 20.648 1.00 24.09 280 THR A O 1
ATOM 748 N N . VAL A 1 129 ? -21.093 -2.487 21.115 1.00 24.93 281 VAL A N 1
ATOM 749 C CA . VAL A 1 129 ? -21.509 -2.654 22.527 1.00 27.33 281 VAL A CA 1
ATOM 750 C C . VAL A 1 129 ? -20.854 -1.605 23.448 1.00 26.47 281 VAL A C 1
ATOM 751 O O . VAL A 1 129 ? -21.454 -1.099 24.437 1.00 25.24 281 VAL A O 1
ATOM 755 N N . MET A 1 130 ? -19.579 -1.278 23.161 1.00 23.48 282 MET A N 1
ATOM 756 C CA . MET A 1 130 ? -18.829 -0.375 23.995 1.00 23.43 282 MET A CA 1
ATOM 757 C C . MET A 1 130 ? -17.828 0.428 23.137 1.00 24.28 282 MET A C 1
ATOM 758 O O . MET A 1 130 ? -17.301 -0.119 22.113 1.00 23.67 282 MET A O 1
ATOM 763 N N . ARG A 1 131 ? -17.607 1.675 23.515 1.00 23.50 283 ARG A N 1
ATOM 764 C CA . ARG A 1 131 ? -16.520 2.480 22.934 1.00 25.24 283 ARG A CA 1
ATOM 765 C C . ARG A 1 131 ? -15.649 2.908 24.064 1.00 26.09 283 ARG A C 1
ATOM 766 O O . ARG A 1 131 ? -16.118 3.040 25.226 1.00 26.69 283 ARG A O 1
ATOM 774 N N . TYR A 1 132 ? -14.387 3.147 23.790 1.00 24.46 284 TYR A N 1
ATOM 775 C CA . TYR A 1 132 ? -13.512 3.691 24.804 1.00 22.98 284 TYR A CA 1
ATOM 776 C C . TYR A 1 132 ? -12.355 4.482 24.140 1.00 25.39 284 TYR A C 1
ATOM 777 O O . TYR A 1 132 ? -12.176 4.410 22.910 1.00 24.26 284 TYR A O 1
ATOM 786 N N . GLN A 1 133 ? -11.666 5.295 24.938 1.00 26.08 285 GLN A N 1
ATOM 787 C CA . GLN A 1 133 ? -10.546 6.137 24.431 1.00 27.54 285 GLN A CA 1
ATOM 788 C C . GLN A 1 133 ? -9.439 6.133 25.447 1.00 28.79 285 GLN A C 1
ATOM 789 O O . GLN A 1 133 ? -9.681 6.049 26.683 1.00 28.27 285 GLN A O 1
ATOM 795 N N . LEU A 1 134 ? -8.191 6.198 24.967 1.00 26.36 286 LEU A N 1
ATOM 796 C CA . LEU A 1 134 ? -7.034 6.259 25.813 1.00 28.09 286 LEU A CA 1
ATOM 797 C C . LEU A 1 134 ? -6.093 7.304 25.151 1.00 31.05 286 LEU A C 1
ATOM 798 O O . LEU A 1 134 ? -5.823 7.182 23.953 1.00 27.95 286 LEU A O 1
ATOM 803 N N . SER A 1 135 ? -5.676 8.331 25.905 1.00 32.96 287 SER A N 1
ATOM 804 C CA . SER A 1 135 ? -4.669 9.357 25.448 1.00 38.93 287 SER A CA 1
ATOM 805 C C . SER A 1 135 ? -3.339 9.419 26.159 1.00 40.91 287 SER A C 1
ATOM 806 O O . SER A 1 135 ? -2.507 10.249 25.789 1.00 41.84 287 SER A O 1
ATOM 809 N N . ASP A 1 136 ? -3.121 8.592 27.179 1.00 43.85 288 ASP A N 1
ATOM 810 C CA . ASP A 1 136 ? -1.919 8.641 28.035 1.00 46.81 288 ASP A CA 1
ATOM 811 C C . ASP A 1 136 ? -1.034 7.447 27.581 1.00 47.47 288 ASP A C 1
ATOM 812 O O . ASP A 1 136 ? -1.355 6.811 26.606 1.00 49.53 288 ASP A O 1
ATOM 817 N N . ASP A 1 137 ? 0.094 7.135 28.211 1.00 49.16 289 ASP A N 1
ATOM 818 C CA . ASP A 1 137 ? 0.950 6.064 27.678 1.00 49.64 289 ASP A CA 1
ATOM 819 C C . ASP A 1 137 ? 0.220 4.730 27.379 1.00 49.02 289 ASP A C 1
ATOM 820 O O . ASP A 1 137 ? -0.885 4.478 27.888 1.00 49.98 289 ASP A O 1
ATOM 825 N N . LEU A 1 138 ? 0.848 3.871 26.578 1.00 46.98 290 LEU A N 1
ATOM 826 C CA . LEU A 1 138 ? 0.407 2.493 26.435 1.00 45.02 290 LEU A CA 1
ATOM 827 C C . LEU A 1 138 ? 1.091 1.631 27.491 1.00 44.66 290 LEU A C 1
ATOM 828 O O . LEU A 1 138 ? 2.153 1.984 27.954 1.00 44.51 290 LEU A O 1
ATOM 833 N N . PRO A 1 139 ? 0.482 0.500 27.882 1.00 44.13 291 PRO A N 1
ATOM 834 C CA . PRO A 1 139 ? 1.137 -0.406 28.833 1.00 44.39 291 PRO A CA 1
ATOM 835 C C . PRO A 1 139 ? 2.210 -1.281 28.192 1.00 45.04 291 PRO A C 1
ATOM 836 O O . PRO A 1 139 ? 2.816 -2.165 28.828 1.00 46.01 291 PRO A O 1
ATOM 840 N N . SER A 1 140 ? 2.449 -1.071 26.916 1.00 43.70 292 SER A N 1
ATOM 841 C CA . SER A 1 140 ? 3.359 -1.937 26.219 1.00 42.70 292 SER A CA 1
ATOM 842 C C . SER A 1 140 ? 4.084 -0.986 25.235 1.00 41.44 292 SER A C 1
ATOM 843 O O . SER A 1 140 ? 3.603 0.155 25.000 1.00 38.58 292 SER A O 1
ATOM 846 N N . PRO A 1 141 ? 5.247 -1.425 24.685 1.00 39.34 293 PRO A N 1
ATOM 847 C CA . PRO A 1 141 ? 5.956 -0.396 23.886 1.00 38.12 293 PRO A CA 1
ATOM 848 C C . PRO A 1 141 ? 5.256 -0.106 22.549 1.00 34.34 293 PRO A C 1
ATOM 849 O O . PRO A 1 141 ? 4.474 -0.902 22.066 1.00 32.47 293 PRO A O 1
ATOM 853 N N . LEU A 1 142 ? 5.485 1.055 21.974 1.00 33.31 294 LEU A N 1
ATOM 854 C CA . LEU A 1 142 ? 4.876 1.3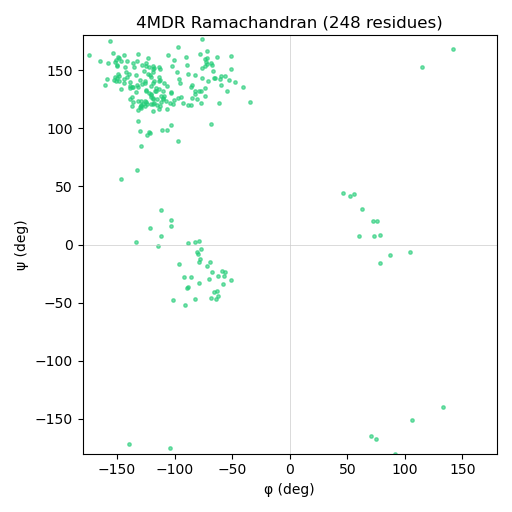47 20.667 1.00 32.45 294 LEU A CA 1
ATOM 855 C C . LEU A 1 142 ? 5.337 0.319 19.649 1.00 29.31 294 LEU A C 1
ATOM 856 O O . LEU A 1 142 ? 6.471 -0.163 19.759 1.00 30.01 294 LEU A O 1
ATOM 861 N N . PRO A 1 143 ? 4.464 -0.063 18.711 1.00 28.44 295 PRO A N 1
ATOM 862 C CA . PRO A 1 143 ? 4.859 -1.166 17.849 1.00 26.86 295 PRO A CA 1
ATOM 863 C C . PRO A 1 143 ? 6.040 -0.873 16.880 1.00 25.91 295 PRO A C 1
ATOM 864 O O . PRO A 1 143 ? 6.662 -1.838 16.468 1.00 26.37 295 PRO A O 1
ATOM 868 N N . PHE A 1 144 ? 6.302 0.377 16.534 1.00 24.45 296 PHE A N 1
ATOM 869 C CA . PHE A 1 144 ? 7.321 0.721 15.458 1.00 24.86 296 PHE A CA 1
ATOM 870 C C . PHE A 1 144 ? 8.192 1.879 15.833 1.00 24.56 296 PHE A C 1
ATOM 871 O O . PHE A 1 144 ? 7.703 2.932 16.285 1.00 24.80 296 PHE A O 1
ATOM 879 N N . ARG A 1 145 ? 9.499 1.744 15.591 1.00 25.79 297 ARG A N 1
ATOM 880 C CA . ARG A 1 145 ? 10.373 2.878 15.720 1.00 25.64 297 ARG A CA 1
ATOM 881 C C . ARG A 1 145 ? 11.140 3.037 14.396 1.00 26.12 297 ARG A C 1
ATOM 882 O O . ARG A 1 145 ? 11.520 2.044 13.793 1.00 25.07 297 ARG A O 1
ATOM 890 N N . LEU A 1 146 ? 11.329 4.266 13.964 1.00 24.20 298 LEU A N 1
ATOM 891 C CA . LEU A 1 146 ? 12.016 4.482 12.665 1.00 24.70 298 LEU A CA 1
ATOM 892 C C . LEU A 1 146 ? 13.351 5.160 12.948 1.00 25.91 298 LEU A C 1
ATOM 893 O O . LEU A 1 146 ? 13.394 6.072 13.728 1.00 26.60 298 LEU A O 1
ATOM 898 N N . PHE A 1 147 ? 14.419 4.773 12.233 1.00 26.43 299 PHE A N 1
ATOM 899 C CA . PHE A 1 147 ? 15.738 5.417 12.401 1.00 27.74 299 PHE A CA 1
ATOM 900 C C . PHE A 1 147 ? 16.180 5.932 11.041 1.00 28.60 299 PHE A C 1
ATOM 901 O O . PHE A 1 147 ? 16.647 5.145 10.217 1.00 29.40 299 PHE A O 1
ATOM 909 N N . PRO A 1 148 ? 15.899 7.187 10.756 1.00 30.68 300 PRO A N 1
ATOM 910 C CA . PRO A 1 148 ? 16.217 7.703 9.388 1.00 32.56 300 PRO A CA 1
ATOM 911 C C . PRO A 1 148 ? 17.681 8.253 9.318 1.00 35.48 300 PRO A C 1
ATOM 912 O O . PRO A 1 148 ? 18.192 8.737 10.330 1.00 34.86 300 PRO A O 1
ATOM 916 N N . SER A 1 149 ? 18.349 8.127 8.166 1.00 37.05 301 SER A N 1
ATOM 917 C CA . SER A 1 149 ? 19.657 8.782 7.964 1.00 40.27 301 SER A CA 1
ATOM 918 C C . SER A 1 149 ? 19.534 9.531 6.642 1.00 40.65 301 SER A C 1
ATOM 919 O O . SER A 1 149 ? 19.236 8.928 5.615 1.00 40.47 301 SER A O 1
ATOM 922 N N . VAL A 1 150 ? 19.647 10.856 6.694 1.00 41.48 302 VAL A N 1
ATOM 923 C CA . VAL A 1 150 ? 19.478 11.652 5.486 1.00 42.71 302 VAL A CA 1
ATOM 924 C C . VAL A 1 150 ? 20.758 12.446 5.140 1.00 45.13 302 VAL A C 1
ATOM 925 O O . VAL A 1 150 ? 21.303 13.156 5.972 1.00 44.79 302 VAL A O 1
ATOM 929 N N . GLN A 1 151 ? 21.256 12.297 3.917 1.00 46.85 303 GLN A N 1
ATOM 930 C CA . GLN A 1 151 ? 22.370 13.136 3.488 1.00 48.96 303 GLN A CA 1
ATOM 931 C C . GLN A 1 151 ? 21.925 13.819 2.224 1.00 50.12 303 GLN A C 1
ATOM 932 O O . GLN A 1 151 ? 21.398 13.180 1.291 1.00 48.86 303 GLN A O 1
ATOM 938 N N . TRP A 1 152 ? 22.151 15.121 2.212 1.00 51.76 304 TRP A N 1
ATOM 939 C CA . TRP A 1 152 ? 21.636 16.015 1.205 1.00 54.77 304 TRP A CA 1
ATOM 940 C C . TRP A 1 152 ? 22.781 16.888 0.648 1.00 56.18 304 TRP A C 1
ATOM 941 O O . TRP A 1 152 ? 23.184 17.871 1.298 1.00 56.22 304 TRP A O 1
ATOM 952 N N . ASP A 1 153 ? 23.331 16.469 -0.508 1.00 57.07 305 ASP A N 1
ATOM 953 C CA . ASP A 1 153 ? 24.292 17.264 -1.320 1.00 58.55 305 ASP A CA 1
ATOM 954 C C . ASP A 1 153 ? 23.565 18.472 -1.928 1.00 59.09 305 ASP A C 1
ATOM 955 O O . ASP A 1 153 ? 22.830 18.348 -2.914 1.00 58.38 305 ASP A O 1
ATOM 960 N N . ARG A 1 154 ? 23.785 19.649 -1.350 1.00 60.36 306 ARG A N 1
ATOM 961 C CA . ARG A 1 154 ? 22.976 20.834 -1.685 1.00 61.48 306 ARG A CA 1
ATOM 962 C C . ARG A 1 154 ? 23.064 21.540 -3.067 1.00 61.09 306 ARG A C 1
ATOM 963 O O . ARG A 1 154 ? 22.136 22.296 -3.353 1.00 62.17 306 ARG A O 1
ATOM 971 N N . GLY A 1 155 ? 24.060 21.344 -3.954 1.00 59.98 307 GLY A N 1
ATOM 972 C CA . GLY A 1 155 ? 25.070 20.283 -4.036 1.00 57.84 307 GLY A CA 1
ATOM 973 C C . GLY A 1 155 ? 25.092 19.814 -5.497 1.00 56.78 307 GLY A C 1
ATOM 974 O O . GLY A 1 155 ? 25.013 20.630 -6.431 1.00 57.15 307 GLY A O 1
ATOM 975 N N . SER A 1 156 ? 25.213 18.507 -5.723 1.00 54.57 308 SER A N 1
ATOM 976 C CA . SER A 1 156 ? 24.852 17.937 -7.012 1.00 52.23 308 SER A CA 1
ATOM 977 C C . SER A 1 156 ? 23.328 17.702 -7.084 1.00 50.31 308 SER A C 1
ATOM 978 O O . SER A 1 156 ? 22.844 17.185 -8.087 1.00 48.27 308 SER A O 1
ATOM 981 N N . GLY A 1 157 ? 22.607 18.081 -6.012 1.00 47.98 309 GLY A N 1
ATOM 982 C CA . GLY A 1 157 ? 21.178 17.802 -5.846 1.00 46.64 309 GLY A CA 1
ATOM 983 C C . GLY A 1 157 ? 20.894 16.358 -5.401 1.00 45.35 309 GLY A C 1
ATOM 984 O O . GLY A 1 157 ? 19.734 15.920 -5.375 1.00 44.41 309 GLY A O 1
ATOM 985 N N . ARG A 1 158 ? 21.935 15.603 -5.058 1.00 43.58 310 ARG A N 1
ATOM 986 C CA . ARG A 1 158 ? 21.734 14.211 -4.706 1.00 42.89 310 ARG A CA 1
ATOM 987 C C . ARG A 1 158 ? 21.196 14.065 -3.247 1.00 41.87 310 ARG A C 1
ATOM 988 O O . ARG A 1 158 ? 21.690 14.720 -2.322 1.00 41.26 310 ARG A O 1
ATOM 996 N N . LEU A 1 159 ? 20.139 13.257 -3.067 1.00 39.93 311 LEU A N 1
ATOM 997 C CA . LEU A 1 159 ? 19.513 13.042 -1.741 1.00 37.97 311 LEU A CA 1
ATOM 998 C C . LEU A 1 159 ? 19.523 11.554 -1.464 1.00 36.83 311 LEU A C 1
ATOM 999 O O . LEU A 1 159 ? 18.961 10.783 -2.240 1.00 35.98 311 LEU A O 1
ATOM 1004 N N . GLN A 1 160 ? 20.166 11.164 -0.364 1.00 36.28 312 GLN A N 1
ATOM 1005 C CA . GLN A 1 160 ? 20.226 9.778 0.030 1.00 36.42 312 GLN A CA 1
ATOM 1006 C C . GLN A 1 160 ? 19.369 9.604 1.293 1.00 35.23 312 GLN A C 1
ATOM 1007 O O . GLN A 1 160 ? 19.557 10.322 2.281 1.00 36.23 312 GLN A O 1
ATOM 1013 N N . VAL A 1 161 ? 18.432 8.671 1.257 1.00 33.09 313 VAL A N 1
ATOM 1014 C CA . VAL A 1 161 ? 17.535 8.525 2.430 1.00 31.63 313 VAL A CA 1
ATOM 1015 C C . VAL A 1 161 ? 17.656 7.076 2.818 1.00 29.37 313 VAL A C 1
ATOM 1016 O O . VAL A 1 161 ? 17.350 6.184 2.054 1.00 29.30 313 VAL A O 1
ATOM 1020 N N . TYR A 1 162 ? 18.117 6.839 4.027 1.00 29.72 314 TYR A N 1
ATOM 1021 C CA . TYR A 1 162 ? 18.232 5.510 4.570 1.00 28.98 314 TYR A CA 1
ATOM 1022 C C . TYR A 1 162 ? 17.153 5.374 5.657 1.00 27.56 314 TYR A C 1
ATOM 1023 O O . TYR A 1 162 ? 17.081 6.246 6.534 1.00 28.21 314 TYR A O 1
ATOM 1032 N N . LEU A 1 163 ? 16.316 4.329 5.591 1.00 27.76 315 LEU A N 1
ATOM 1033 C CA . LEU A 1 163 ? 15.237 4.195 6.625 1.00 27.11 315 LEU A CA 1
ATOM 1034 C C . LEU A 1 163 ? 15.422 2.816 7.237 1.00 26.55 315 LEU A C 1
ATOM 1035 O O . LEU A 1 163 ? 15.486 1.829 6.493 1.00 27.84 315 LEU A O 1
ATOM 1040 N N . LYS A 1 164 ? 15.617 2.736 8.561 1.00 27.21 316 LYS A N 1
ATOM 1041 C CA . LYS A 1 164 ? 15.515 1.488 9.240 1.00 26.43 316 LYS A CA 1
ATOM 1042 C C . LYS A 1 164 ? 14.246 1.504 10.132 1.00 25.69 316 LYS A C 1
ATOM 1043 O O . LYS A 1 164 ? 14.101 2.386 10.964 1.00 26.07 316 LYS A O 1
ATOM 1049 N N . LEU A 1 165 ? 13.412 0.510 9.929 1.00 26.10 317 LEU A N 1
ATOM 1050 C CA . LEU A 1 165 ? 12.193 0.311 10.689 1.00 26.03 317 LEU A CA 1
ATOM 1051 C C . LEU A 1 165 ? 12.381 -0.878 11.630 1.00 26.27 317 LEU A C 1
ATOM 1052 O O . LEU A 1 165 ? 12.714 -2.009 11.182 1.00 30.05 317 LEU A O 1
ATOM 1057 N N . ARG A 1 166 ? 12.172 -0.631 12.913 1.00 26.34 318 ARG A N 1
ATOM 1058 C CA . ARG A 1 166 ? 12.237 -1.692 13.931 1.00 26.31 318 ARG A CA 1
ATOM 1059 C C . ARG A 1 166 ? 10.846 -1.950 14.492 1.00 27.79 318 ARG A C 1
ATOM 1060 O O . ARG A 1 166 ? 10.210 -1.013 14.951 1.00 27.28 318 ARG A O 1
ATOM 1068 N N . CYS A 1 167 ? 10.432 -3.210 14.488 1.00 27.72 319 CYS A N 1
ATOM 1069 C CA . CYS A 1 167 ? 9.170 -3.589 15.060 1.00 29.97 319 CYS A CA 1
ATOM 1070 C C . CYS A 1 167 ? 9.429 -4.000 16.523 1.00 30.43 319 CYS A C 1
ATOM 1071 O O . CYS A 1 167 ? 10.282 -4.853 16.810 1.00 30.37 319 CYS A O 1
ATOM 1074 N N . ASP A 1 168 ? 8.764 -3.325 17.432 1.00 31.70 320 ASP A N 1
ATOM 1075 C CA . ASP A 1 168 ? 8.957 -3.601 18.846 1.00 33.73 320 ASP A CA 1
ATOM 1076 C C . ASP A 1 168 ? 7.804 -4.414 19.457 1.00 35.98 320 ASP A C 1
ATOM 1077 O O . ASP A 1 168 ? 7.662 -4.413 20.675 1.00 37.05 320 ASP A O 1
ATOM 1082 N N . LEU A 1 169 ? 7.029 -5.116 18.633 1.00 37.23 321 LEU A N 1
ATOM 1083 C CA . LEU A 1 169 ? 6.130 -6.176 19.089 1.00 40.85 321 LEU A CA 1
ATOM 1084 C C . LEU A 1 169 ? 6.932 -7.450 19.537 1.00 42.79 321 LEU A C 1
ATOM 1085 O O . LEU A 1 169 ? 8.100 -7.584 19.236 1.00 42.10 321 LEU A O 1
ATOM 1090 N N . LEU A 1 170 ? 6.281 -8.385 20.219 1.00 45.87 322 LEU A N 1
ATOM 1091 C CA . LEU A 1 170 ? 6.942 -9.648 20.571 1.00 48.12 322 LEU A CA 1
ATOM 1092 C C . LEU A 1 170 ? 7.220 -10.474 19.300 1.00 49.31 322 LEU A C 1
ATOM 1093 O O . LEU A 1 170 ? 6.522 -10.324 18.297 1.00 48.26 322 LEU A O 1
ATOM 1098 N N . SER A 1 171 ? 8.240 -11.342 19.359 1.00 50.72 323 SER A N 1
ATOM 1099 C CA . SER A 1 171 ? 8.778 -12.050 18.185 1.00 52.10 323 SER A CA 1
ATOM 1100 C C . SER A 1 171 ? 7.732 -12.964 17.549 1.00 52.62 323 SER A C 1
ATOM 1101 O O . SER A 1 171 ? 7.774 -13.250 16.345 1.00 52.89 323 SER A O 1
ATOM 1104 N N . LYS A 1 172 ? 6.791 -13.404 18.390 1.00 52.11 324 LYS A N 1
ATOM 1105 C CA . LYS A 1 172 ? 5.668 -14.249 18.024 1.00 51.82 324 LYS A CA 1
ATOM 1106 C C . LYS A 1 172 ? 4.670 -13.481 17.170 1.00 50.66 324 LYS A C 1
ATOM 1107 O O . LYS A 1 172 ? 3.963 -14.067 16.337 1.00 51.78 324 LYS A O 1
ATOM 1113 N N . SER A 1 173 ? 4.595 -12.168 17.380 1.00 47.72 325 SER A N 1
ATOM 1114 C CA . SER A 1 173 ? 3.475 -11.444 16.798 1.00 44.62 325 SER A CA 1
ATOM 1115 C C . SER A 1 173 ? 3.837 -10.704 15.504 1.00 42.05 325 SER A C 1
ATOM 1116 O O . SER A 1 173 ? 5.017 -10.449 15.214 1.00 41.38 325 SER A O 1
ATOM 1119 N N . GLN A 1 174 ? 2.806 -10.421 14.728 1.00 37.90 326 GLN A N 1
ATOM 1120 C CA . GLN A 1 174 ? 2.947 -10.039 13.338 1.00 36.47 326 GLN A CA 1
ATOM 1121 C C . GLN A 1 174 ? 2.301 -8.700 13.144 1.00 33.33 326 GLN A C 1
ATOM 1122 O O . GLN A 1 174 ? 1.273 -8.414 13.795 1.00 30.13 326 GLN A O 1
ATOM 1128 N N . ALA A 1 175 ? 2.865 -7.898 12.228 1.00 28.67 327 ALA A N 1
ATOM 1129 C CA . ALA A 1 175 ? 2.187 -6.731 11.755 1.00 28.10 327 ALA A CA 1
ATOM 1130 C C . ALA A 1 175 ? 1.884 -6.985 10.272 1.00 27.93 327 ALA A C 1
ATOM 1131 O O . ALA A 1 175 ? 2.761 -7.399 9.512 1.00 27.14 327 ALA A O 1
ATOM 1133 N N . LEU A 1 176 ? 0.685 -6.703 9.843 1.00 26.61 328 LEU A N 1
ATOM 1134 C CA . LEU A 1 176 ? 0.272 -7.009 8.493 1.00 27.26 328 LEU A CA 1
ATOM 1135 C C . LEU A 1 176 ? 0.040 -5.758 7.710 1.00 27.92 328 LEU A C 1
ATOM 1136 O O . LEU A 1 176 ? -0.366 -4.685 8.279 1.00 28.00 328 LEU A O 1
ATOM 1141 N N . ASN A 1 177 ? 0.249 -5.882 6.398 1.00 25.98 329 ASN A N 1
ATOM 1142 C CA . ASN A 1 177 ? 0.023 -4.743 5.486 1.00 26.85 329 ASN A CA 1
ATOM 1143 C C . ASN A 1 177 ? 0.720 -3.460 5.875 1.00 25.16 329 ASN A C 1
ATOM 1144 O O . ASN A 1 177 ? 0.105 -2.398 5.782 1.00 25.32 329 ASN A O 1
ATOM 1149 N N . VAL A 1 178 ? 1.964 -3.543 6.324 1.00 24.18 330 VAL A N 1
ATOM 1150 C CA . VAL A 1 178 ? 2.650 -2.352 6.750 1.00 26.09 330 VAL A CA 1
ATOM 1151 C C . VAL A 1 178 ? 3.044 -1.528 5.530 1.00 27.84 330 VAL A C 1
ATOM 1152 O O . VAL A 1 178 ? 3.593 -2.107 4.558 1.00 28.91 330 VAL A O 1
ATOM 1156 N N . ARG A 1 179 ? 2.684 -0.246 5.530 1.00 25.86 331 ARG A N 1
ATOM 1157 C CA . ARG A 1 179 ? 3.110 0.691 4.462 1.00 28.12 331 ARG A CA 1
ATOM 1158 C C . ARG A 1 179 ? 3.656 1.953 5.105 1.00 27.40 331 ARG A C 1
ATOM 1159 O O . ARG A 1 179 ? 3.074 2.471 6.077 1.00 25.99 331 ARG A O 1
ATOM 1167 N N . LEU A 1 180 ? 4.780 2.447 4.604 1.00 24.15 332 LEU A N 1
ATOM 1168 C CA . LEU A 1 180 ? 5.301 3.677 5.052 1.00 23.20 332 LEU A CA 1
ATOM 1169 C C . LEU A 1 180 ? 5.147 4.689 3.913 1.00 25.38 332 LEU A C 1
ATOM 1170 O O . LEU A 1 180 ? 5.533 4.352 2.775 1.00 24.68 332 LEU A O 1
ATOM 1175 N N . HIS A 1 181 ? 4.624 5.885 4.202 1.00 25.03 333 HIS A N 1
ATOM 1176 C CA . HIS A 1 181 ? 4.415 6.972 3.230 1.00 26.41 333 HIS A CA 1
ATOM 1177 C C . HIS A 1 181 ? 5.323 8.115 3.649 1.00 26.06 333 HIS A C 1
ATOM 1178 O O . HIS A 1 181 ? 5.330 8.531 4.824 1.00 27.26 333 HIS A O 1
ATOM 1185 N N . LEU A 1 182 ? 6.172 8.589 2.746 1.00 24.60 334 LEU A N 1
ATOM 1186 C CA . LEU A 1 182 ? 7.115 9.607 3.075 1.00 24.82 334 LEU A CA 1
ATOM 1187 C C . LEU A 1 182 ? 7.063 10.721 2.001 1.00 28.14 334 LEU A C 1
ATOM 1188 O O . LEU A 1 182 ? 7.564 10.501 0.904 1.00 28.33 334 LEU A O 1
ATOM 1193 N N . PRO A 1 183 ? 6.487 11.887 2.316 1.00 29.16 335 PRO A N 1
ATOM 1194 C CA . PRO A 1 183 ? 6.471 13.047 1.384 1.00 29.58 335 PRO A CA 1
ATOM 1195 C C . PRO A 1 183 ? 7.879 13.475 1.077 1.00 29.69 335 PRO A C 1
ATOM 1196 O O . PRO A 1 183 ? 8.736 13.486 1.962 1.00 28.35 335 PRO A O 1
ATOM 1200 N N . LEU A 1 184 ? 8.106 13.874 -0.171 1.00 31.62 336 LEU A N 1
ATOM 1201 C CA . LEU A 1 184 ? 9.444 14.225 -0.625 1.00 32.76 336 LEU A CA 1
ATOM 1202 C C . LEU A 1 184 ? 9.428 15.641 -1.208 1.00 34.07 336 LEU A C 1
ATOM 1203 O O . LEU A 1 184 ? 8.364 16.090 -1.621 1.00 34.92 336 LEU A O 1
ATOM 1208 N N . PRO A 1 185 ? 10.592 16.351 -1.235 1.00 36.30 337 PRO A N 1
ATOM 1209 C CA . PRO A 1 185 ? 10.687 17.715 -1.895 1.00 38.30 337 PRO A CA 1
ATOM 1210 C C . PRO A 1 185 ? 10.114 17.688 -3.328 1.00 39.95 337 PRO A C 1
ATOM 1211 O O . PRO A 1 185 ? 10.091 16.625 -3.991 1.00 39.90 337 PRO A O 1
ATOM 1215 N N . ARG A 1 186 ? 9.602 18.834 -3.760 1.00 40.73 338 ARG A N 1
ATOM 1216 C CA . ARG A 1 186 ? 8.989 18.989 -5.056 1.00 43.05 338 ARG A CA 1
ATOM 1217 C C . ARG A 1 186 ? 9.936 18.546 -6.226 1.00 42.16 338 ARG A C 1
ATOM 1218 O O . ARG A 1 186 ? 11.119 18.879 -6.211 1.00 40.57 338 ARG A O 1
ATOM 1226 N N . GLY A 1 187 ? 9.398 17.742 -7.154 1.00 41.79 339 GLY A N 1
ATOM 1227 C CA . GLY A 1 187 ? 10.098 17.293 -8.388 1.00 40.67 339 GLY A CA 1
ATOM 1228 C C . GLY A 1 187 ? 11.199 16.267 -8.188 1.00 40.31 339 GLY A C 1
ATOM 1229 O O . GLY A 1 187 ? 12.064 16.128 -9.055 1.00 39.92 339 GLY A O 1
ATOM 1230 N N . VAL A 1 188 ? 11.196 15.538 -7.058 1.00 38.50 340 VAL A N 1
ATOM 1231 C CA . VAL A 1 188 ? 12.229 14.531 -6.830 1.00 37.36 340 VAL A CA 1
ATOM 1232 C C . VAL A 1 188 ? 12.075 13.297 -7.757 1.00 37.79 340 VAL A C 1
ATOM 1233 O O . VAL A 1 188 ? 10.963 12.842 -7.981 1.00 38.13 340 VAL A O 1
ATOM 1237 N N . VAL A 1 189 ? 13.181 12.752 -8.262 1.00 37.16 341 VAL A N 1
ATOM 1238 C CA . VAL A 1 189 ? 13.127 11.486 -9.038 1.00 37.01 341 VAL A CA 1
ATOM 1239 C C . VAL A 1 189 ? 13.927 10.399 -8.343 1.00 37.44 341 VAL A C 1
ATOM 1240 O O . VAL A 1 189 ? 14.875 10.688 -7.608 1.00 35.61 341 VAL A O 1
ATOM 1244 N N . SER A 1 190 ? 13.531 9.143 -8.550 1.00 37.99 342 SER A N 1
ATOM 1245 C CA . SER A 1 190 ? 14.268 8.017 -8.026 1.00 39.96 342 SER A CA 1
ATOM 1246 C C . SER A 1 190 ? 15.461 7.672 -8.901 1.00 38.58 342 SER A C 1
ATOM 1247 O O . SER A 1 190 ? 15.299 7.429 -10.092 1.00 40.29 342 SER A O 1
ATOM 1250 N N . LEU A 1 191 ? 16.642 7.628 -8.322 1.00 37.81 343 LEU A N 1
ATOM 1251 C CA . LEU A 1 191 ? 17.799 7.143 -9.049 1.00 38.52 343 LEU A CA 1
ATOM 1252 C C . LEU A 1 191 ? 17.903 5.658 -8.794 1.00 39.74 343 LEU A C 1
ATOM 1253 O O . LEU A 1 191 ? 18.001 4.850 -9.734 1.00 39.51 343 LEU A O 1
ATOM 1258 N N . SER A 1 192 ? 17.896 5.270 -7.520 1.00 40.19 344 SER A N 1
ATOM 1259 C CA . SER A 1 192 ? 17.866 3.835 -7.205 1.00 40.23 344 SER A CA 1
ATOM 1260 C C . SER A 1 192 ? 17.288 3.530 -5.814 1.00 40.27 344 SER A C 1
ATOM 1261 O O . SER A 1 192 ? 17.046 4.425 -5.011 1.00 38.55 344 SER A O 1
ATOM 1264 N N . GLN A 1 193 ? 17.149 2.239 -5.545 1.00 41.27 345 GLN A N 1
ATOM 1265 C CA . GLN A 1 193 ? 16.686 1.763 -4.230 1.00 41.48 345 GLN A CA 1
ATOM 1266 C C . GLN A 1 193 ? 17.236 0.358 -3.965 1.00 42.02 345 GLN A C 1
ATOM 1267 O O . GLN A 1 193 ? 17.331 -0.484 -4.894 1.00 41.93 345 GLN A O 1
ATOM 1273 N N . GLU A 1 194 ? 17.618 0.110 -2.717 1.00 40.86 346 GLU A N 1
ATOM 1274 C CA . GLU A 1 194 ? 18.033 -1.208 -2.286 1.00 41.71 346 GLU A CA 1
ATOM 1275 C C . GLU A 1 194 ? 17.210 -1.499 -1.022 1.00 40.57 346 GLU A C 1
ATOM 1276 O O . GLU A 1 194 ? 17.296 -0.735 -0.053 1.00 39.60 346 GLU A O 1
ATOM 1282 N N . LEU A 1 195 ? 16.409 -2.553 -1.063 1.00 40.09 347 LEU A N 1
ATOM 1283 C CA . LEU A 1 195 ? 15.547 -2.943 0.086 1.00 39.48 347 LEU A CA 1
ATOM 1284 C C . LEU A 1 195 ? 16.217 -4.116 0.804 1.00 41.60 347 LEU A C 1
ATOM 1285 O O . LEU A 1 195 ? 16.992 -4.867 0.182 1.00 41.90 347 LEU A O 1
ATOM 1290 N N . SER A 1 196 ? 15.965 -4.296 2.100 1.00 41.10 348 SER A N 1
ATOM 1291 C CA . SER A 1 196 ? 16.731 -5.295 2.851 1.00 41.48 348 SER A CA 1
ATOM 1292 C C . SER A 1 196 ? 16.195 -6.683 2.588 1.00 42.17 348 SER A C 1
ATOM 1293 O O . SER A 1 196 ? 16.793 -7.667 3.019 1.00 43.28 348 SER A O 1
ATOM 1296 N N . SER A 1 197 ? 15.078 -6.807 1.897 1.00 43.58 349 SER A N 1
ATOM 1297 C CA . SER A 1 197 ? 14.574 -8.135 1.642 1.00 44.14 349 SER A CA 1
ATOM 1298 C C . SER A 1 197 ? 13.627 -8.216 0.461 1.00 45.39 349 SER A C 1
ATOM 1299 O O . SER A 1 197 ? 12.833 -7.300 0.209 1.00 46.25 349 SER A O 1
ATOM 1302 N N . PRO A 1 198 ? 13.731 -9.314 -0.306 1.00 45.77 350 PRO A N 1
ATOM 1303 C CA . PRO A 1 198 ? 13.095 -9.405 -1.628 1.00 45.98 350 PRO A CA 1
ATOM 1304 C C . PRO A 1 198 ? 11.613 -9.183 -1.652 1.00 45.19 350 PRO A C 1
ATOM 1305 O O . PRO A 1 198 ? 11.102 -8.762 -2.679 1.00 45.52 350 PRO A O 1
ATOM 1309 N N . GLU A 1 199 ? 10.911 -9.464 -0.553 1.00 45.24 351 GLU A N 1
ATOM 1310 C CA . GLU A 1 199 ? 9.440 -9.291 -0.553 1.00 44.06 351 GLU A CA 1
ATOM 1311 C C . GLU A 1 199 ? 8.939 -7.805 -0.380 1.00 42.61 351 GLU A C 1
ATOM 1312 O O . GLU A 1 199 ? 7.776 -7.494 -0.651 1.00 41.95 351 GLU A O 1
ATOM 1318 N N . GLN A 1 200 ? 9.818 -6.909 0.042 1.00 40.90 352 GLN A N 1
ATOM 1319 C CA . GLN A 1 200 ? 9.449 -5.478 0.172 1.00 38.59 352 GLN A CA 1
ATOM 1320 C C . GLN A 1 200 ? 9.185 -4.896 -1.235 1.00 39.11 352 GLN A C 1
ATOM 1321 O O . GLN A 1 200 ? 9.793 -5.387 -2.229 1.00 38.60 352 GLN A O 1
ATOM 1327 N N . LYS A 1 201 ? 8.285 -3.908 -1.362 1.00 36.54 353 LYS A N 1
ATOM 1328 C CA . LYS A 1 201 ? 8.206 -3.105 -2.587 1.00 35.32 353 LYS A CA 1
ATOM 1329 C C . LYS A 1 201 ? 8.333 -1.609 -2.267 1.00 35.40 353 LYS A C 1
ATOM 1330 O O . LYS A 1 201 ? 7.936 -1.158 -1.166 1.00 31.06 353 LYS A O 1
ATOM 1336 N N . ALA A 1 202 ? 8.817 -0.820 -3.223 1.00 32.89 354 ALA A N 1
ATOM 1337 C CA . ALA A 1 202 ? 8.854 0.619 -2.972 1.00 34.24 354 ALA A CA 1
ATOM 1338 C C . ALA A 1 202 ? 8.738 1.363 -4.263 1.00 36.42 354 ALA A C 1
ATOM 1339 O O . ALA A 1 202 ? 9.315 0.928 -5.272 1.00 35.57 354 ALA A O 1
ATOM 1341 N N . GLU A 1 203 ? 7.993 2.456 -4.256 1.00 35.86 355 GLU A N 1
ATOM 1342 C CA . GLU A 1 203 ? 7.931 3.333 -5.419 1.00 36.88 355 GLU A CA 1
ATOM 1343 C C . GLU A 1 203 ? 7.686 4.794 -5.035 1.00 36.82 355 GLU A C 1
ATOM 1344 O O . GLU A 1 203 ? 7.119 5.075 -3.979 1.00 34.14 355 GLU A O 1
ATOM 1350 N N . LEU A 1 204 ? 8.133 5.720 -5.894 1.00 36.50 356 LEU A N 1
ATOM 1351 C CA . LEU A 1 204 ? 7.733 7.095 -5.785 1.00 38.95 356 LEU A CA 1
ATOM 1352 C C . LEU A 1 204 ? 6.418 7.262 -6.534 1.00 40.80 356 LEU A C 1
ATOM 1353 O O . LEU A 1 204 ? 6.277 6.751 -7.653 1.00 42.25 356 LEU A O 1
ATOM 1358 N N . ALA A 1 205 ? 5.478 7.975 -5.940 1.00 42.15 357 ALA A N 1
ATOM 1359 C CA . ALA A 1 205 ? 4.189 8.244 -6.570 1.00 43.91 357 ALA A CA 1
ATOM 1360 C C . ALA A 1 205 ? 3.601 9.437 -5.859 1.00 45.34 357 ALA A C 1
ATOM 1361 O O . ALA A 1 205 ? 3.674 9.506 -4.631 1.00 44.41 357 ALA A O 1
ATOM 1363 N N . GLU A 1 206 ? 3.010 10.376 -6.614 1.00 45.15 358 GLU A N 1
ATOM 1364 C CA . GLU A 1 206 ? 2.259 11.480 -5.998 1.00 45.82 358 GLU A CA 1
ATOM 1365 C C . GLU A 1 206 ? 3.119 12.361 -5.131 1.00 44.27 358 GLU A C 1
ATOM 1366 O O . GLU A 1 206 ? 2.632 12.923 -4.149 1.00 44.09 358 GLU A O 1
ATOM 1372 N N . GLY A 1 207 ? 4.394 12.480 -5.484 1.00 41.96 359 GLY A N 1
ATOM 1373 C CA . GLY A 1 207 ? 5.330 13.291 -4.702 1.00 40.18 359 GLY A CA 1
ATOM 1374 C C . GLY A 1 207 ? 5.797 12.654 -3.386 1.00 37.78 359 GLY A C 1
ATOM 1375 O O . GLY A 1 207 ? 6.305 13.361 -2.521 1.00 38.67 359 GLY A O 1
ATOM 1376 N N . ALA A 1 20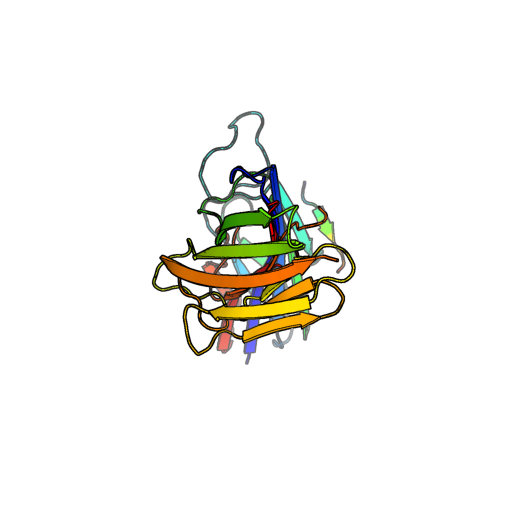8 ? 5.678 11.326 -3.246 1.00 35.08 360 ALA A N 1
ATOM 1377 C CA . ALA A 1 208 ? 6.017 10.651 -1.978 1.00 32.72 360 ALA A CA 1
ATOM 1378 C C . ALA A 1 208 ? 6.523 9.239 -2.247 1.00 32.53 360 ALA A C 1
ATOM 1379 O O . ALA A 1 208 ? 6.105 8.583 -3.213 1.00 33.39 360 ALA A O 1
ATOM 1381 N N . LEU A 1 209 ? 7.443 8.792 -1.401 1.00 29.53 361 LEU A N 1
ATOM 1382 C CA . LEU A 1 209 ? 7.824 7.410 -1.352 1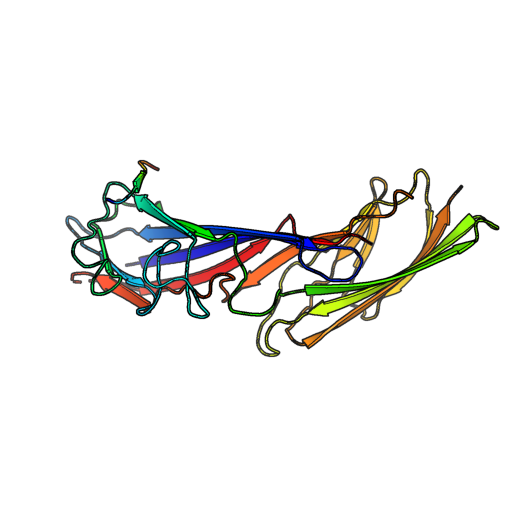.00 29.35 361 LEU A CA 1
ATOM 1383 C C . LEU A 1 209 ? 6.703 6.595 -0.679 1.00 29.32 361 LEU A C 1
ATOM 1384 O O . LEU A 1 209 ? 6.145 7.041 0.367 1.00 27.93 361 LEU A O 1
ATOM 1389 N N . ARG A 1 210 ? 6.365 5.451 -1.290 1.00 26.77 362 ARG A N 1
ATOM 1390 C CA . ARG A 1 210 ? 5.537 4.443 -0.685 1.00 29.65 362 ARG A CA 1
ATOM 1391 C C . ARG A 1 210 ? 6.325 3.185 -0.579 1.00 29.83 362 ARG A C 1
ATOM 1392 O O . ARG A 1 210 ? 6.753 2.599 -1.628 1.00 31.29 362 ARG A O 1
ATOM 1400 N N . TRP A 1 211 ? 6.597 2.752 0.657 1.00 26.96 363 TRP A N 1
ATOM 1401 C CA . TRP A 1 211 ? 7.353 1.545 0.931 1.00 27.38 363 TRP A CA 1
ATOM 1402 C C . TRP A 1 211 ? 6.400 0.476 1.593 1.00 29.43 363 TRP A C 1
ATOM 1403 O O . TRP A 1 211 ? 5.800 0.732 2.646 1.00 27.06 363 TRP A O 1
ATOM 1414 N N . ASP A 1 212 ? 6.229 -0.668 0.941 1.00 30.43 364 ASP A N 1
ATOM 1415 C CA . ASP A 1 212 ? 5.363 -1.762 1.447 1.00 33.10 364 ASP A CA 1
ATOM 1416 C C . ASP A 1 212 ? 6.206 -2.888 2.044 1.00 33.51 364 ASP A C 1
ATOM 1417 O O . ASP A 1 212 ? 7.161 -3.417 1.403 1.00 32.14 364 ASP A O 1
ATOM 1422 N N . LEU A 1 213 ? 5.850 -3.327 3.254 1.00 33.80 365 LEU A N 1
ATOM 1423 C CA . LEU A 1 213 ? 6.640 -4.333 3.928 1.00 36.41 365 LEU A CA 1
ATOM 1424 C C . LEU A 1 213 ? 5.750 -5.443 4.403 1.00 40.78 365 LEU A C 1
ATOM 1425 O O . LEU A 1 213 ? 5.322 -5.449 5.563 1.00 40.17 365 LEU A O 1
ATOM 1430 N N . PRO A 1 214 ? 5.456 -6.413 3.505 1.00 43.06 366 PRO A N 1
ATOM 1431 C CA . PRO A 1 214 ? 4.340 -7.235 3.892 1.00 44.59 366 PRO A CA 1
ATOM 1432 C C . PRO A 1 214 ? 4.755 -8.269 4.952 1.00 45.05 366 PRO A C 1
ATOM 1433 O O . PRO A 1 214 ? 3.884 -8.853 5.574 1.00 45.71 366 PRO A O 1
ATOM 1437 N N . ARG A 1 2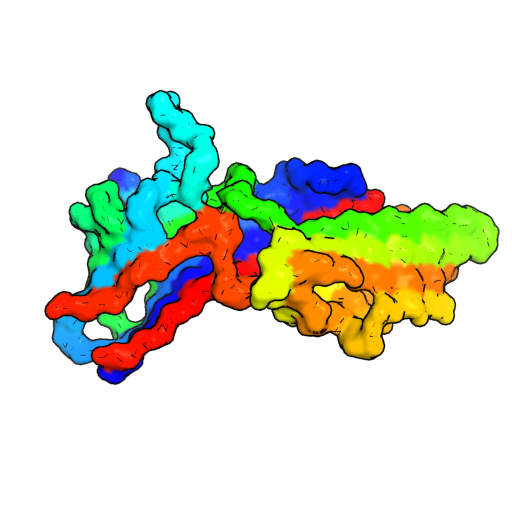15 ? 6.062 -8.464 5.186 1.00 45.63 367 ARG A N 1
ATOM 1438 C CA . ARG A 1 215 ? 6.499 -9.418 6.222 1.00 46.14 367 ARG A CA 1
ATOM 1439 C C . ARG A 1 215 ? 7.134 -8.766 7.426 1.00 43.62 367 ARG A C 1
ATOM 1440 O O . ARG A 1 215 ? 8.352 -8.463 7.407 1.00 45.12 367 ARG A O 1
ATOM 1448 N N . VAL A 1 216 ? 6.356 -8.583 8.497 1.00 40.51 368 VAL A N 1
ATOM 1449 C CA . VAL A 1 216 ? 6.914 -7.885 9.675 1.00 37.12 368 VAL A CA 1
ATOM 1450 C C . VAL A 1 216 ? 6.521 -8.588 10.965 1.00 36.16 368 VAL A C 1
ATOM 1451 O O . VAL A 1 216 ? 5.345 -8.777 11.211 1.00 35.82 368 VAL A O 1
ATOM 1455 N N . GLN A 1 217 ? 7.492 -8.991 11.767 1.00 36.01 369 GLN A N 1
ATOM 1456 C CA . GLN A 1 217 ? 7.224 -9.697 13.042 1.00 36.56 369 GLN A CA 1
ATOM 1457 C C . GLN A 1 217 ? 7.899 -8.877 14.118 1.00 34.18 369 GLN A C 1
ATOM 1458 O O . GLN A 1 217 ? 8.824 -8.101 13.827 1.00 33.18 369 GLN A O 1
ATOM 1464 N N . GLY A 1 218 ? 7.487 -9.057 15.363 1.00 32.45 370 GLY A N 1
ATOM 1465 C CA . GLY A 1 218 ? 8.144 -8.438 16.488 1.00 33.27 370 GLY A CA 1
ATOM 1466 C C . GLY A 1 218 ? 9.642 -8.752 16.437 1.00 33.93 370 GLY A C 1
ATOM 1467 O O . GLY A 1 218 ? 10.025 -9.868 16.087 1.00 34.66 370 GLY A O 1
ATOM 1468 N N . GLY A 1 219 ? 10.454 -7.773 16.803 1.00 33.04 371 GLY A N 1
ATOM 1469 C CA . GLY A 1 219 ? 11.897 -7.867 16.672 1.00 33.65 371 GLY A CA 1
ATOM 1470 C C . GLY A 1 219 ? 12.496 -7.647 15.257 1.00 33.20 371 GLY A C 1
ATOM 1471 O O . GLY A 1 219 ? 13.706 -7.477 15.163 1.00 34.10 371 GLY A O 1
ATOM 1472 N N . SER A 1 220 ? 11.711 -7.703 14.173 1.00 31.99 372 SER A N 1
ATOM 1473 C CA . SER A 1 220 ? 12.235 -7.395 12.798 1.00 31.93 372 SER A CA 1
ATOM 1474 C C . SER A 1 220 ? 12.874 -6.026 12.694 1.00 31.44 372 SER A C 1
ATOM 1475 O O . SER A 1 220 ? 12.423 -5.042 13.334 1.00 28.17 372 SER A O 1
ATOM 1478 N N . GLN A 1 221 ? 13.929 -5.949 11.872 1.00 29.04 373 GLN A N 1
ATOM 1479 C CA . GLN A 1 221 ? 14.530 -4.668 11.494 1.00 29.98 373 GLN A CA 1
ATOM 1480 C C . GLN A 1 221 ? 14.664 -4.740 9.970 1.00 30.36 373 GLN A C 1
ATOM 1481 O O . GLN A 1 221 ? 15.312 -5.675 9.430 1.00 30.76 373 G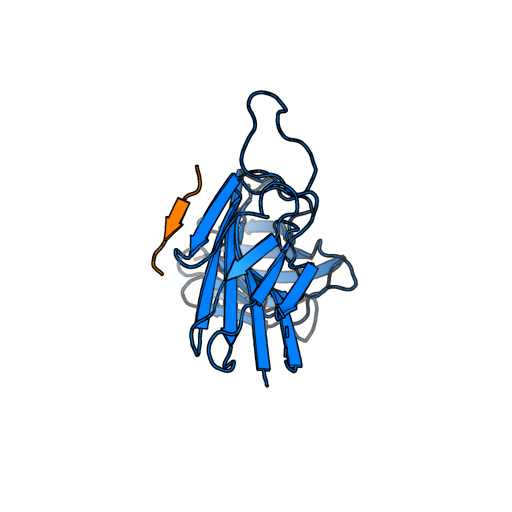LN A O 1
ATOM 1487 N N . LEU A 1 222 ? 13.943 -3.860 9.286 1.00 29.51 374 LEU A N 1
ATOM 1488 C CA . LEU A 1 222 ? 13.819 -3.841 7.843 1.00 29.46 374 LEU A CA 1
ATOM 1489 C C . LEU A 1 222 ? 14.331 -2.504 7.417 1.00 29.56 374 LEU A C 1
ATOM 1490 O O . LEU A 1 222 ? 14.147 -1.502 8.142 1.00 27.40 374 LEU A O 1
ATOM 1495 N N . SER A 1 223 ? 15.005 -2.462 6.255 1.00 30.23 375 SER A N 1
ATOM 1496 C CA . SER A 1 223 ? 15.645 -1.197 5.875 1.00 30.72 375 SER A CA 1
ATOM 1497 C C . SER A 1 223 ? 15.628 -1.001 4.382 1.00 31.65 375 SER A C 1
ATOM 1498 O O . SER A 1 223 ? 15.431 -1.969 3.618 1.00 30.45 375 SER A O 1
ATOM 1501 N N . GLY A 1 224 ? 15.753 0.272 3.988 1.00 32.51 376 GLY A N 1
ATOM 1502 C CA . GLY A 1 224 ? 15.593 0.675 2.584 1.00 33.64 376 GLY A CA 1
ATOM 1503 C C . GLY A 1 224 ? 16.550 1.815 2.378 1.00 33.35 376 GLY A C 1
ATOM 1504 O O . GLY A 1 224 ? 16.633 2.701 3.216 1.00 31.84 376 GLY A O 1
ATOM 1505 N N . LEU A 1 225 ? 17.313 1.789 1.276 1.00 34.64 377 LEU A N 1
ATOM 1506 C CA . LEU A 1 225 ? 18.219 2.929 0.964 1.00 34.55 377 LEU A CA 1
ATOM 1507 C C . LEU A 1 225 ? 17.751 3.515 -0.348 1.00 33.81 377 LEU A C 1
ATOM 1508 O O . LEU A 1 225 ? 17.666 2.795 -1.362 1.00 33.53 377 LEU A O 1
ATOM 1513 N N . PHE A 1 226 ? 17.409 4.794 -0.317 1.00 33.31 378 PHE A N 1
ATOM 1514 C CA . PHE A 1 226 ? 16.807 5.440 -1.473 1.00 34.15 378 PHE A CA 1
ATOM 1515 C C . PHE A 1 226 ? 17.692 6.585 -1.966 1.00 34.34 378 PHE A C 1
ATOM 1516 O O . PHE A 1 226 ? 18.005 7.517 -1.215 1.00 35.78 378 PHE A O 1
ATOM 1524 N N . GLN A 1 227 ? 18.110 6.486 -3.228 1.00 34.68 379 GLN A N 1
ATOM 1525 C CA . GLN A 1 227 ? 18.914 7.540 -3.863 1.00 35.19 379 GLN A CA 1
ATOM 1526 C C . GLN A 1 227 ? 17.997 8.292 -4.789 1.00 33.86 379 GLN A C 1
ATOM 1527 O O . GLN A 1 227 ? 17.343 7.701 -5.667 1.00 33.67 379 GLN A O 1
ATOM 1533 N N . MET A 1 228 ? 17.894 9.597 -4.541 1.00 33.23 380 MET A N 1
ATOM 1534 C CA . MET A 1 228 ? 17.013 10.453 -5.300 1.00 34.08 380 MET A CA 1
ATOM 1535 C C . MET A 1 228 ? 17.741 11.721 -5.770 1.00 35.07 380 MET A C 1
ATOM 1536 O O . MET A 1 228 ? 18.825 12.048 -5.240 1.00 34.63 380 MET A O 1
ATOM 1541 N N . ASP A 1 229 ? 17.148 12.420 -6.754 1.00 36.04 381 ASP A N 1
ATOM 1542 C CA . ASP A 1 229 ? 17.687 13.690 -7.235 1.00 36.84 381 ASP A CA 1
ATOM 1543 C C . ASP A 1 229 ? 16.677 14.773 -6.950 1.00 36.50 381 ASP A C 1
ATOM 1544 O O . ASP A 1 229 ? 15.490 14.624 -7.279 1.00 36.65 381 ASP A O 1
ATOM 1549 N N . VAL A 1 230 ? 17.135 15.881 -6.369 1.00 37.23 382 VAL A N 1
ATOM 1550 C CA . VAL A 1 230 ? 16.238 16.976 -6.019 1.00 39.60 382 VAL A CA 1
ATOM 1551 C C . VAL A 1 230 ? 16.592 18.190 -6.896 1.00 40.71 382 VAL A C 1
ATOM 1552 O O . VAL A 1 230 ? 17.704 18.696 -6.773 1.00 42.09 382 VAL A O 1
ATOM 1556 N N . PRO A 1 231 ? 15.666 18.649 -7.758 1.00 41.81 383 PRO A N 1
ATOM 1557 C CA . PRO A 1 231 ? 16.069 19.666 -8.774 1.00 43.21 383 PRO A CA 1
ATOM 1558 C C . PRO A 1 231 ? 16.215 21.086 -8.196 1.00 43.83 383 PRO A C 1
ATOM 1559 O O . PRO A 1 231 ? 15.532 21.425 -7.207 1.00 45.42 383 PRO A O 1
ATOM 1563 N N . LEU A 1 248 ? 12.390 18.925 3.925 1.00 57.89 400 LEU A N 1
ATOM 1564 C CA . LEU A 1 248 ? 12.690 20.136 3.169 1.00 56.98 400 LEU A CA 1
ATOM 1565 C C . LEU A 1 248 ? 11.682 20.606 2.093 1.00 56.32 400 LEU A C 1
ATOM 1566 O O . LEU A 1 248 ? 12.007 21.575 1.403 1.00 57.44 400 LEU A O 1
ATOM 1571 N N . GLY A 1 249 ? 10.474 20.032 1.920 1.00 54.82 401 GLY A N 1
ATOM 1572 C CA . GLY A 1 249 ? 9.741 19.154 2.848 1.00 51.47 401 GLY A CA 1
ATOM 1573 C C . GLY A 1 249 ? 9.836 17.640 2.666 1.00 49.51 401 GLY A C 1
ATOM 1574 O O . GLY A 1 249 ? 9.023 16.998 1.972 1.00 49.54 401 GLY A O 1
ATOM 1575 N N . LEU A 1 250 ? 10.856 17.094 3.323 1.00 46.81 402 LEU A N 1
ATOM 1576 C CA . LEU A 1 250 ? 11.010 15.693 3.567 1.00 43.78 402 LEU A CA 1
ATOM 1577 C C . LEU A 1 250 ? 10.240 15.340 4.855 1.00 42.16 402 LEU A C 1
ATOM 1578 O O . LEU A 1 250 ? 10.519 15.885 5.932 1.00 42.24 402 LEU A O 1
ATOM 1583 N N . GLY A 1 251 ? 9.267 14.439 4.737 1.00 38.78 403 GLY A N 1
ATOM 1584 C CA . GLY A 1 251 ? 8.573 13.951 5.928 1.00 35.46 403 GLY A CA 1
ATOM 1585 C C . GLY A 1 251 ? 7.335 14.789 6.234 1.00 33.98 403 GLY A C 1
ATOM 1586 O O . GLY A 1 251 ? 7.029 15.764 5.529 1.00 32.66 403 GLY A O 1
ATOM 1587 N N . PRO A 1 252 ? 6.619 14.432 7.308 1.00 30.31 404 PRO A N 1
ATOM 1588 C CA . PRO A 1 252 ? 6.974 13.323 8.212 1.00 29.22 404 PRO A CA 1
ATOM 1589 C C . PRO A 1 252 ? 6.594 11.992 7.589 1.00 25.82 404 PRO A C 1
ATOM 1590 O O . PRO A 1 252 ? 5.764 11.972 6.680 1.00 28.17 404 PRO A O 1
ATOM 1594 N N . ALA A 1 253 ? 7.129 10.901 8.098 1.00 25.52 405 ALA A N 1
ATOM 1595 C CA . ALA A 1 253 ? 6.746 9.557 7.612 1.00 23.99 405 ALA A CA 1
ATOM 1596 C C . ALA A 1 253 ? 5.378 9.259 8.227 1.00 25.21 405 ALA A C 1
ATOM 1597 O O . ALA A 1 253 ? 5.114 9.687 9.369 1.00 27.03 405 ALA A O 1
ATOM 1599 N N . SER A 1 254 ? 4.493 8.601 7.500 1.00 24.18 406 SER A N 1
ATOM 1600 C CA . SER A 1 254 ? 3.229 8.152 8.089 1.00 25.27 406 SER A CA 1
ATOM 1601 C C . SER A 1 254 ? 3.105 6.655 7.790 1.00 25.67 406 SER A C 1
ATOM 1602 O O . SER A 1 254 ? 3.189 6.215 6.605 1.00 25.07 406 SER A O 1
ATOM 1605 N N . LEU A 1 255 ? 3.002 5.837 8.841 1.00 24.20 407 LEU A N 1
ATOM 1606 C CA . LEU A 1 255 ? 2.845 4.398 8.687 1.00 22.36 407 LEU A CA 1
ATOM 1607 C C . LEU A 1 255 ? 1.409 4.008 8.802 1.00 24.21 407 LEU A C 1
ATOM 1608 O O . LEU A 1 255 ? 0.648 4.668 9.544 1.00 24.21 407 LEU A O 1
ATOM 1613 N N . SER A 1 256 ? 1.027 2.956 8.080 1.00 23.28 408 SER A N 1
ATOM 1614 C CA . SER A 1 256 ? -0.280 2.359 8.219 1.00 24.72 408 SER A CA 1
ATOM 1615 C C . SER A 1 256 ? -0.080 0.824 8.309 1.00 24.75 408 SER A C 1
ATOM 1616 O O . SER A 1 256 ? 0.916 0.291 7.790 1.00 23.94 408 SER A O 1
ATOM 1619 N N . PHE A 1 257 ? -0.912 0.112 9.089 1.00 22.40 409 PHE A N 1
ATOM 1620 C CA . PHE A 1 257 ? -0.680 -1.304 9.411 1.00 22.74 409 PHE A CA 1
ATOM 1621 C C . PHE A 1 257 ? -1.853 -1.855 10.192 1.00 23.42 409 PHE A C 1
ATOM 1622 O O . PHE A 1 257 ? -2.673 -1.075 10.717 1.00 22.56 409 PHE A O 1
ATOM 1630 N N . GLU A 1 258 ? -1.945 -3.180 10.250 1.00 23.54 410 GLU A N 1
ATOM 1631 C CA . GLU A 1 258 ? -2.876 -3.843 11.146 1.00 25.51 410 GLU A CA 1
ATOM 1632 C C . GLU A 1 258 ? -2.073 -4.760 12.066 1.00 24.54 410 GLU A C 1
ATOM 1633 O O . GLU A 1 258 ? -1.076 -5.417 11.641 1.00 25.95 410 GLU A O 1
ATOM 1639 N N . LEU A 1 259 ? -2.520 -4.910 13.302 1.00 22.84 411 L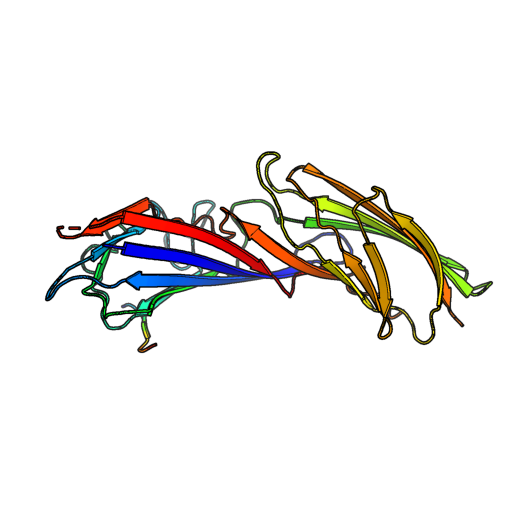EU A N 1
ATOM 1640 C CA . LEU A 1 259 ? -1.851 -5.750 14.270 1.00 22.59 411 LEU A CA 1
ATOM 1641 C C . LEU A 1 259 ? -2.838 -6.819 14.746 1.00 24.58 411 LEU A C 1
ATOM 1642 O O . LEU A 1 259 ? -3.696 -6.517 15.591 1.00 23.70 411 LEU A O 1
ATOM 1647 N N . PRO A 1 260 ? -2.804 -8.025 14.156 1.00 25.38 412 PRO A N 1
ATOM 1648 C CA . PRO A 1 260 ? -3.771 -9.045 14.592 1.00 25.24 412 PRO A CA 1
ATOM 1649 C C . PRO A 1 260 ? -3.413 -9.615 15.947 1.00 25.04 412 PRO A C 1
ATOM 1650 O O . PRO A 1 260 ? -2.229 -9.576 16.408 1.00 25.24 412 PRO A O 1
ATOM 1654 N N . ARG A 1 261 ? -4.438 -10.099 16.655 1.00 25.05 413 ARG A N 1
ATOM 1655 C CA . ARG A 1 261 ? -4.280 -10.657 18.001 1.00 26.91 413 ARG A CA 1
ATOM 1656 C C . ARG A 1 261 ? -3.625 -9.691 18.975 1.00 27.76 413 ARG A C 1
ATOM 1657 O O . ARG A 1 261 ? -2.687 -10.065 19.708 1.00 29.69 413 ARG A O 1
ATOM 1665 N N . HIS A 1 262 ? -4.035 -8.434 18.951 1.00 25.72 414 HIS A N 1
ATOM 1666 C CA . HIS A 1 262 ? -3.377 -7.439 19.728 1.00 25.73 414 HIS A CA 1
ATOM 1667 C C . HIS A 1 262 ? -4.355 -6.303 20.097 1.00 25.84 414 HIS A C 1
ATOM 1668 O O . HIS A 1 262 ? -5.189 -5.925 19.287 1.00 24.85 414 HIS A O 1
ATOM 1675 N N . THR A 1 263 ? -4.234 -5.735 21.291 1.00 25.17 415 THR A N 1
ATOM 1676 C CA . THR A 1 263 ? -4.833 -4.441 21.538 1.00 26.17 415 THR A CA 1
ATOM 1677 C C . THR A 1 263 ? -3.755 -3.535 22.054 1.00 27.95 415 THR A C 1
ATOM 1678 O O . THR A 1 263 ? -2.947 -3.957 22.871 1.00 27.68 415 THR A O 1
ATOM 1682 N N . CYS A 1 264 ? -3.760 -2.296 21.582 1.00 29.53 416 CYS A N 1
ATOM 1683 C CA . CYS A 1 264 ? -2.841 -1.257 22.120 1.00 30.01 416 CYS A CA 1
ATOM 1684 C C . CYS A 1 264 ? -3.099 -0.957 23.591 1.00 29.29 416 CYS A C 1
ATOM 1685 O O . CYS A 1 264 ? -2.147 -0.822 24.370 1.00 26.40 416 CYS A O 1
ATOM 1688 N N . SER A 1 265 ? -4.376 -0.897 23.996 1.00 27.10 417 SER A N 1
ATOM 1689 C CA . SER A 1 265 ? -4.714 -0.570 25.416 1.00 28.44 417 SER A CA 1
ATOM 1690 C C . SER A 1 265 ? -4.399 -1.680 26.431 1.00 28.20 417 SER A C 1
ATOM 1691 O O . SER A 1 265 ? -4.304 -1.398 27.646 1.00 27.31 417 SER A O 1
ATOM 1694 N N . GLY A 1 266 ? -4.226 -2.908 25.951 1.00 27.59 418 GLY A N 1
ATOM 1695 C CA . GLY A 1 266 ? -4.098 -4.105 26.800 1.00 29.05 418 GLY A CA 1
ATOM 1696 C C . GLY A 1 266 ? -5.457 -4.716 27.149 1.00 28.51 418 GLY A C 1
ATOM 1697 O O . GLY A 1 266 ? -5.533 -5.817 27.690 1.00 28.95 418 GLY A O 1
ATOM 1698 N N . LEU A 1 267 ? -6.528 -4.017 26.828 1.00 28.21 419 LEU A N 1
ATOM 1699 C CA . LEU A 1 267 ? -7.868 -4.559 27.123 1.00 29.70 419 LEU A CA 1
ATOM 1700 C C . LEU A 1 267 ? -8.162 -5.805 26.321 1.00 30.71 419 LEU A C 1
ATOM 1701 O O . LEU A 1 267 ? -7.710 -5.922 25.185 1.00 30.00 419 LEU A O 1
ATOM 1706 N N . GLN A 1 268 ? -8.876 -6.771 26.938 1.00 26.96 420 GLN A N 1
ATOM 1707 C CA . GLN A 1 268 ? -9.264 -8.015 26.264 1.00 27.48 420 GLN A CA 1
ATOM 1708 C C . GLN A 1 268 ? -10.669 -8.412 26.732 1.00 28.43 420 GLN A C 1
ATOM 1709 O O . GLN A 1 268 ? -11.112 -8.032 27.862 1.00 26.49 420 GLN A O 1
ATOM 1715 N N . VAL A 1 269 ? -11.357 -9.134 25.861 1.00 28.53 421 VAL A N 1
ATOM 1716 C CA . VAL A 1 269 ? -12.552 -9.807 26.268 1.00 29.07 421 VAL A CA 1
ATOM 1717 C C . VAL A 1 269 ? -12.028 -11.104 26.848 1.00 30.98 421 VAL A C 1
ATOM 1718 O O . VAL A 1 269 ? -11.245 -11.827 26.155 1.00 30.87 421 VAL A O 1
ATOM 1722 N N . ARG A 1 270 ? -12.415 -11.404 28.105 1.00 30.90 422 ARG A N 1
ATOM 1723 C CA . ARG A 1 270 ? -12.052 -12.660 28.780 1.00 32.72 422 ARG A CA 1
ATOM 1724 C C . ARG A 1 270 ? -13.053 -13.771 28.514 1.00 31.90 422 ARG A C 1
ATOM 1725 O O . ARG A 1 270 ? -12.654 -14.933 28.423 1.00 31.26 422 ARG A O 1
ATOM 1733 N N . PHE A 1 271 ? -14.341 -13.448 28.434 1.00 29.49 423 PHE A N 1
ATOM 1734 C CA . PHE A 1 271 ? -15.321 -14.471 28.131 1.00 30.62 423 PHE A CA 1
ATOM 1735 C C . PHE A 1 271 ? -16.527 -13.905 27.418 1.00 29.24 423 PHE A C 1
ATOM 1736 O O . PHE A 1 271 ? -16.824 -12.712 27.485 1.00 28.33 423 PHE A O 1
ATOM 1744 N N . LEU A 1 272 ? -17.224 -14.785 26.732 1.00 30.23 424 LEU A N 1
ATOM 1745 C CA . LEU A 1 272 ? -18.453 -14.481 26.073 1.00 31.72 424 LEU A CA 1
ATOM 1746 C C . LEU A 1 272 ? -19.430 -15.662 26.349 1.00 33.22 424 LEU A C 1
ATOM 1747 O O . LEU A 1 272 ? -19.169 -16.782 25.910 1.00 32.79 424 LEU A O 1
ATOM 1752 N N . ARG A 1 273 ? -20.563 -15.424 26.991 1.00 33.13 425 ARG A N 1
ATOM 1753 C CA . ARG A 1 273 ? -21.442 -16.526 27.370 1.00 35.44 425 ARG A CA 1
ATOM 1754 C C . ARG A 1 273 ? -22.931 -16.194 27.272 1.00 36.74 425 ARG A C 1
ATOM 1755 O O . ARG A 1 273 ? -23.322 -15.085 27.606 1.00 36.04 425 ARG A O 1
ATOM 1763 N N . LEU A 1 274 ? -23.757 -17.157 26.831 1.00 38.26 426 LEU A N 1
ATOM 1764 C CA . LEU A 1 274 ? -25.242 -17.092 26.964 1.00 43.31 426 LEU A CA 1
ATOM 1765 C C . LEU A 1 274 ? -25.701 -17.218 28.443 1.00 45.81 426 LEU A C 1
ATOM 1766 O O . LEU A 1 274 ? -24.957 -17.742 29.293 1.00 46.79 426 LEU A O 1
ATOM 1771 N N . ALA A 1 275 ? -26.887 -16.707 28.769 1.00 47.30 427 ALA A N 1
ATOM 1772 C CA . ALA A 1 275 ? -27.462 -16.962 30.104 1.00 49.15 427 ALA A CA 1
ATOM 1773 C C . ALA A 1 275 ? -28.676 -17.855 29.961 1.00 49.51 427 ALA A C 1
ATOM 1774 O O . ALA A 1 275 ? -28.605 -19.045 30.263 1.00 52.30 427 ALA A O 1
ATOM 1776 N N . PRO A 1 284 ? -23.743 -22.230 21.034 1.00 44.13 436 PRO A N 1
ATOM 1777 C CA . PRO A 1 284 ? -23.374 -21.557 19.780 1.00 42.68 436 PRO A CA 1
ATOM 1778 C C . PRO A 1 284 ? -21.854 -21.528 19.585 1.00 40.39 436 PRO A C 1
ATOM 1779 O O . PRO A 1 284 ? -21.102 -21.605 20.552 1.00 40.11 436 PRO A O 1
ATOM 1783 N N . HIS A 1 285 ? -21.396 -21.489 18.338 1.00 38.24 437 HIS A N 1
ATOM 1784 C CA . HIS A 1 285 ? -19.965 -21.412 18.099 1.00 35.88 437 HIS A CA 1
ATOM 1785 C C . HIS A 1 285 ? -19.556 -19.922 18.237 1.00 33.82 437 HIS A C 1
ATOM 1786 O O . HIS A 1 285 ? -20.328 -19.050 17.878 1.00 32.82 437 HIS A O 1
ATOM 1793 N N . LYS A 1 286 ? -18.360 -19.667 18.747 1.00 31.27 438 LYS A N 1
ATOM 1794 C CA . LYS A 1 286 ? -17.908 -18.311 19.076 1.00 30.35 438 LYS A CA 1
ATOM 1795 C C . LYS A 1 286 ? -16.614 -17.948 18.401 1.00 29.11 438 LYS A C 1
ATOM 1796 O O . LYS A 1 286 ? -15.648 -18.710 18.418 1.00 28.80 438 LYS A O 1
ATOM 1802 N N . TRP A 1 287 ? -16.573 -16.757 17.813 1.00 28.56 439 TRP A N 1
ATOM 1803 C CA . TRP A 1 287 ? -15.314 -16.214 17.297 1.00 27.66 439 TRP A CA 1
ATOM 1804 C C . TRP A 1 287 ? -14.982 -14.904 17.958 1.00 26.01 439 TRP A C 1
ATOM 1805 O O . TRP A 1 287 ? -15.803 -13.952 17.905 1.00 27.58 439 TRP A O 1
ATOM 1816 N N . VAL A 1 288 ? -13.842 -14.816 18.624 1.00 25.58 440 VAL A N 1
ATOM 1817 C CA . VAL A 1 288 ? -13.466 -13.621 19.314 1.00 26.47 440 VAL A CA 1
ATOM 1818 C C . VAL A 1 288 ? -12.164 -13.140 18.733 1.00 28.60 440 VAL A C 1
ATOM 1819 O O . VAL A 1 288 ? -11.230 -13.945 18.669 1.00 28.55 440 VAL A O 1
ATOM 1823 N N . ARG A 1 289 ? -12.101 -11.872 18.312 1.00 26.54 441 ARG A N 1
ATOM 1824 C CA . ARG A 1 289 ? -10.868 -11.315 17.721 1.00 28.59 441 ARG A CA 1
ATOM 1825 C C . ARG A 1 289 ? -10.498 -10.061 18.462 1.00 24.88 441 ARG A C 1
ATOM 1826 O O . ARG A 1 289 ? -11.373 -9.361 19.002 1.00 24.79 441 ARG A O 1
ATOM 1834 N N . HIS A 1 290 ? -9.207 -9.776 18.538 1.00 22.85 442 HIS A N 1
ATOM 1835 C CA . HIS A 1 290 ? -8.661 -8.535 19.057 1.00 21.33 442 HIS A CA 1
ATOM 1836 C C . HIS A 1 290 ? -7.744 -7.971 17.953 1.00 21.41 442 HIS A C 1
ATOM 1837 O O . HIS A 1 290 ? -6.818 -8.686 17.532 1.00 21.13 442 HIS A O 1
ATOM 1844 N N . LEU A 1 291 ? -7.996 -6.754 17.506 1.00 22.11 443 LEU A N 1
ATOM 1845 C CA . LEU A 1 291 ? -7.187 -6.166 16.379 1.00 24.63 443 LEU A CA 1
ATOM 1846 C C . LEU A 1 291 ? -6.875 -4.697 16.670 1.00 25.21 443 LEU A C 1
ATOM 1847 O O . LEU A 1 291 ? -7.747 -3.969 17.179 1.00 26.10 443 LEU A O 1
ATOM 1852 N N . SER A 1 292 ? -5.645 -4.227 16.359 1.00 23.25 444 SER A N 1
ATOM 1853 C CA . SER A 1 292 ? -5.358 -2.841 16.375 1.00 22.86 444 SER A CA 1
ATOM 1854 C C . SER A 1 292 ? -4.955 -2.452 14.967 1.00 22.49 444 SER A C 1
ATOM 1855 O O . SER A 1 292 ? -4.444 -3.311 14.233 1.00 21.62 444 SER A O 1
ATOM 1858 N N . HIS A 1 293 ? -5.202 -1.207 14.605 1.00 21.01 445 HIS A N 1
ATOM 1859 C CA . HIS A 1 293 ? -4.849 -0.732 13.248 1.00 21.88 445 HIS A CA 1
ATOM 1860 C C . HIS A 1 293 ? -4.515 0.756 13.314 1.00 21.79 445 HIS A C 1
ATOM 1861 O O . HIS A 1 293 ? -4.855 1.456 14.274 1.00 20.79 445 HIS A O 1
ATOM 1868 N N . SER A 1 294 ? -3.820 1.261 12.294 1.00 21.26 446 SER A N 1
ATOM 1869 C CA . SER A 1 294 ? -3.460 2.635 12.286 1.00 22.36 446 SER A CA 1
ATOM 1870 C C . SER A 1 294 ? -3.445 3.035 10.806 1.00 24.72 446 SER A C 1
ATOM 1871 O O . SER A 1 294 ? -2.921 2.287 9.955 1.00 22.57 446 SER A O 1
ATOM 1874 N N . ASP A 1 295 ? -3.934 4.226 10.544 1.00 25.69 447 ASP A N 1
ATOM 1875 C CA . ASP A 1 295 ? -3.556 4.852 9.268 1.00 28.83 447 ASP A CA 1
ATOM 1876 C C . ASP A 1 295 ? -2.884 6.171 9.555 1.00 28.90 447 ASP A C 1
ATOM 1877 O O . ASP A 1 295 ? -2.727 6.984 8.644 1.00 33.04 447 ASP A O 1
ATOM 1882 N N . ALA A 1 296 ? -2.491 6.411 10.801 1.00 27.89 448 ALA A N 1
ATOM 1883 C CA . ALA A 1 296 ? -1.991 7.723 11.220 1.00 27.59 448 ALA A CA 1
ATOM 1884 C C . ALA A 1 296 ? -0.919 7.610 12.276 1.00 26.15 448 ALA A C 1
ATOM 1885 O O . ALA A 1 296 ? -1.051 8.195 13.358 1.00 25.48 448 ALA A O 1
ATOM 1887 N N . TYR A 1 297 ? 0.150 6.869 11.974 1.00 22.36 449 TYR A N 1
ATOM 1888 C CA . TYR A 1 297 ? 1.224 6.706 12.879 1.00 20.04 449 TYR A CA 1
ATOM 1889 C C . TYR A 1 297 ? 2.371 7.556 12.302 1.00 23.77 449 TYR A C 1
ATOM 1890 O O . TYR A 1 297 ? 3.108 7.102 11.377 1.00 21.39 449 TYR A O 1
ATOM 1899 N N . VAL A 1 298 ? 2.512 8.764 12.858 1.00 21.99 450 VAL A N 1
ATOM 1900 C CA . VAL A 1 298 ? 3.268 9.807 12.207 1.00 24.16 450 VAL A CA 1
ATOM 1901 C C . VAL A 1 298 ? 4.625 9.923 12.909 1.00 24.05 450 VAL A C 1
ATOM 1902 O O . VAL A 1 298 ? 4.730 9.987 14.141 1.00 23.10 450 VAL A O 1
ATOM 1906 N N . ILE A 1 299 ? 5.705 9.931 12.150 1.00 22.98 451 ILE A N 1
ATOM 1907 C CA . ILE A 1 299 ? 7.048 9.984 12.714 1.00 22.87 451 ILE A CA 1
ATOM 1908 C C . ILE A 1 299 ? 7.802 11.125 11.970 1.00 26.63 451 ILE A C 1
ATOM 1909 O O . ILE A 1 299 ? 8.010 11.076 10.746 1.00 25.84 451 ILE A O 1
ATOM 1914 N N . ARG A 1 300 ? 8.219 12.134 12.705 1.00 25.63 452 ARG A N 1
ATOM 1915 C CA . ARG A 1 300 ? 8.906 13.245 12.064 1.00 29.36 452 ARG A CA 1
ATOM 1916 C C . ARG A 1 300 ? 10.321 12.744 11.771 1.00 32.44 452 ARG A C 1
ATOM 1917 O O . ARG A 1 300 ? 10.853 11.860 12.472 1.00 32.05 452 ARG A O 1
ATOM 1925 N N . ILE A 1 301 ? 10.916 13.311 10.726 1.00 36.34 453 ILE A N 1
ATOM 1926 C CA . ILE A 1 301 ? 12.286 12.948 10.322 1.00 39.79 453 ILE A CA 1
ATOM 1927 C C . ILE A 1 301 ? 13.125 14.235 10.347 1.00 42.53 453 ILE A C 1
ATOM 1928 O O . ILE A 1 301 ? 14.102 14.345 11.107 1.00 46.12 453 ILE A O 1
ATOM 1933 N N . THR B 2 4 ? -24.153 8.157 35.795 1.00 54.13 686 THR B N 1
ATOM 1934 C CA . THR B 2 4 ? -22.724 7.837 36.144 1.00 53.90 686 THR B CA 1
ATOM 1935 C C . THR B 2 4 ? -21.941 7.289 34.897 1.00 51.71 686 THR B C 1
ATOM 1936 O O . THR B 2 4 ? -20.734 7.464 34.785 1.00 52.63 686 THR B O 1
ATOM 1940 N N . TYR B 2 5 ? -22.655 6.697 33.947 1.00 49.49 687 TYR B N 1
ATOM 1941 C CA . TYR B 2 5 ? -22.049 6.120 32.728 1.00 46.47 687 TYR B CA 1
ATOM 1942 C C . TYR B 2 5 ? -22.569 6.804 31.479 1.00 44.22 687 TYR B C 1
ATOM 1943 O O . TYR B 2 5 ? -23.690 7.259 31.454 1.00 44.32 687 TYR B O 1
ATOM 1952 N N . LYS B 2 6 ? -21.757 6.898 30.432 1.00 40.36 688 LYS B N 1
ATOM 1953 C CA . LYS B 2 6 ? -22.261 7.500 29.207 1.00 36.84 688 LYS B CA 1
ATOM 1954 C C . LYS B 2 6 ? -22.758 6.423 28.260 1.00 33.90 688 LYS B C 1
ATOM 1955 O O . LYS B 2 6 ? -22.113 5.343 28.131 1.00 29.88 688 LYS B O 1
ATOM 1961 N N . PHE B 2 7 ? -23.888 6.713 27.620 1.00 31.55 689 PHE B N 1
ATOM 1962 C CA . PHE B 2 7 ? -24.514 5.825 26.669 1.00 32.02 689 PHE B CA 1
ATOM 1963 C C . PHE B 2 7 ? -24.626 6.410 25.279 1.00 31.95 689 PHE B C 1
ATOM 1964 O O . PHE B 2 7 ? -24.686 7.638 25.083 1.00 33.81 689 PHE B O 1
ATOM 1972 N N . PHE B 2 8 ? -24.668 5.540 24.292 1.00 30.71 690 PHE B N 1
ATOM 1973 C CA . PHE B 2 8 ? -24.904 5.976 22.906 1.00 30.68 690 PHE B CA 1
ATOM 1974 C C . PHE B 2 8 ? -25.971 5.092 22.294 1.00 31.14 690 PHE B C 1
ATOM 1975 O O . PHE B 2 8 ? -26.153 3.961 22.738 1.00 30.93 690 PHE B O 1
ATOM 1983 N N . GLU B 2 9 ? -26.620 5.589 21.250 1.00 32.61 691 GLU B N 1
ATOM 1984 C CA . GLU B 2 9 ? -27.652 4.855 20.5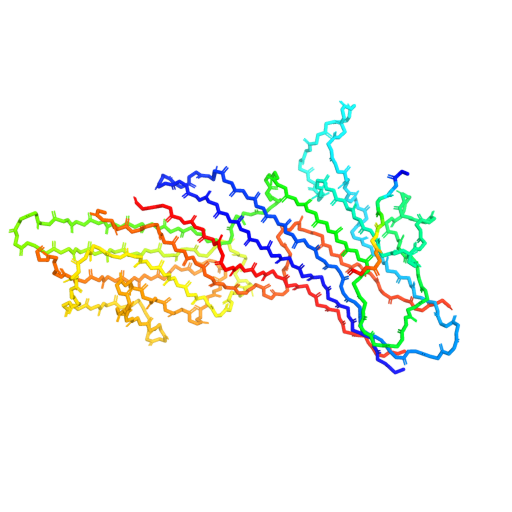57 1.00 37.02 691 GLU B CA 1
ATOM 1985 C C . GLU B 2 9 ? -27.119 4.039 19.371 1.00 38.40 691 GLU B C 1
ATOM 1986 O O . GLU B 2 9 ? -27.680 3.002 19.015 1.00 37.00 691 GLU B O 1
ATOM 1992 N N . GLN B 2 10 ? -26.033 4.494 18.776 1.00 41.34 692 GLN B N 1
ATOM 1993 C CA . GLN B 2 10 ? -25.326 3.630 17.800 1.00 45.23 692 GLN B CA 1
ATOM 1994 C C . GLN B 2 10 ? -23.810 3.952 17.812 1.00 46.03 692 GLN B C 1
ATOM 1995 O O . GLN B 2 10 ? -22.998 3.093 17.379 1.00 46.14 692 GLN B O 1
#

B-factor: mean 36.57, std 10.47, range [17.72, 72.49]